Protein AF-0000000080298213 (afdb_homodimer)

Radius of gyration: 24.65 Å; Cα contacts (8 Å, |Δi|>4): 597; chains: 2; bounding box: 61×77×47 Å

pLDDT: mean 92.16, std 10.49, range [31.92, 98.31]

Sequence (312 aa):
MTIPYLVRKKADLSSGKRKEQWYAVQKKLQERGGVDLTKLAELLSKRSHFPLGMIMGILSELGDTIEDILSMGQSVTIPNLGTFQTALTSPRFDRPEQVMPGKVKLSRVYFVADRGLTARLKEVQPFRIPFSLYVPESQLTPAMRRADKNQKTGEEMTIPYLVRKKADLSSGKRKEQWYAVQKKLQERGGVDLTKLAELLSKRSHFPLGMIMGILSELGDTIEDILSMGQSVTIPNLGTFQTALTSPRFDRPEQVMPGKVKLSRVYFVADRGLTARLKEVQPFRIPFSLYVPESQLTPAMRRADKNQKTGEE

Structure (mmCIF, N/CA/C/O backbone):
data_AF-0000000080298213-model_v1
#
loop_
_entity.id
_entity.type
_entity.pdbx_description
1 polymer 'Putative DNA-binding protein, histone-like'
#
loop_
_atom_site.group_PDB
_atom_site.id
_atom_site.type_symbol
_atom_site.label_atom_id
_atom_site.label_alt_id
_atom_site.label_comp_id
_atom_site.label_asym_id
_atom_site.label_entity_id
_atom_site.label_seq_id
_atom_site.pdbx_PDB_ins_code
_atom_site.Cartn_x
_atom_site.Cartn_y
_atom_site.Cartn_z
_atom_site.occupancy
_atom_site.B_iso_or_equiv
_atom_site.auth_seq_id
_atom_site.auth_comp_id
_atom_site.auth_asym_id
_atom_site.auth_atom_id
_atom_site.pdbx_PDB_model_num
ATOM 1 N N . MET A 1 1 ? 6.23 17.516 13.547 1 74.25 1 MET A N 1
ATOM 2 C CA . MET A 1 1 ? 5.629 16.375 12.852 1 74.25 1 MET A CA 1
ATOM 3 C C . MET A 1 1 ? 4.113 16.375 13.016 1 74.25 1 MET A C 1
ATOM 5 O O . MET A 1 1 ? 3.594 15.953 14.047 1 74.25 1 MET A O 1
ATOM 9 N N . THR A 1 2 ? 3.418 16.969 12.148 1 87.75 2 THR A N 1
ATOM 10 C CA . THR A 1 2 ? 1.961 16.969 12.211 1 87.75 2 THR A CA 1
ATOM 11 C C . THR A 1 2 ? 1.362 16.719 10.828 1 87.75 2 THR A C 1
ATOM 13 O O . THR A 1 2 ? 2.018 16.953 9.805 1 87.75 2 THR A O 1
ATOM 16 N N . ILE A 1 3 ? 0.178 16.188 10.773 1 95.25 3 ILE A N 1
ATOM 17 C CA . ILE A 1 3 ? -0.58 15.938 9.555 1 95.25 3 ILE A CA 1
ATOM 18 C C . ILE A 1 3 ? -1.72 16.953 9.438 1 95.25 3 ILE A C 1
ATOM 20 O O . ILE A 1 3 ? -2.662 16.922 10.234 1 95.25 3 ILE A O 1
ATOM 24 N N . PRO A 1 4 ? -1.648 17.828 8.453 1 95.94 4 PRO A N 1
ATOM 25 C CA . PRO A 1 4 ? -2.658 18.875 8.328 1 95.94 4 PRO A CA 1
ATOM 26 C C . PRO A 1 4 ? -3.98 18.375 7.766 1 95.94 4 PRO A C 1
ATOM 28 O O . PRO A 1 4 ? -3.992 17.422 6.977 1 95.94 4 PRO A O 1
ATOM 31 N N . TYR A 1 5 ? -5.035 19.016 8.188 1 96.62 5 TYR A N 1
ATOM 32 C CA . TYR A 1 5 ? -6.336 18.703 7.613 1 96.62 5 TYR A CA 1
ATOM 33 C C . TYR A 1 5 ? -7.203 19.953 7.492 1 96.62 5 TYR A C 1
ATOM 35 O O . TYR A 1 5 ? -6.949 20.953 8.164 1 96.62 5 TYR A O 1
ATOM 43 N N . LEU A 1 6 ? -8.203 19.891 6.59 1 96.44 6 LEU A N 1
ATOM 44 C CA . LEU A 1 6 ? -9.242 20.891 6.402 1 96.44 6 LEU A CA 1
ATOM 45 C C . LEU A 1 6 ? -10.602 20.359 6.859 1 96.44 6 LEU A C 1
ATOM 47 O O . LEU A 1 6 ? -10.781 19.141 7.008 1 96.44 6 LEU A O 1
ATOM 51 N N . VAL A 1 7 ? -11.461 21.328 7.117 1 96.88 7 VAL A N 1
ATOM 52 C CA . VAL A 1 7 ? -12.836 20.984 7.461 1 96.88 7 VAL A CA 1
ATOM 53 C C . VAL A 1 7 ? -13.742 21.219 6.254 1 96.88 7 VAL A C 1
ATOM 55 O O . VAL A 1 7 ? -13.758 22.312 5.688 1 96.88 7 VAL A O 1
ATOM 58 N N . ARG A 1 8 ? -14.406 20.156 5.883 1 95.31 8 ARG A N 1
ATOM 59 C CA . ARG A 1 8 ? -15.25 20.234 4.699 1 95.31 8 ARG A CA 1
ATOM 60 C C . ARG A 1 8 ? -16.656 19.703 4.984 1 95.31 8 ARG A C 1
ATOM 62 O O . ARG A 1 8 ? -16.844 18.922 5.914 1 95.31 8 ARG A O 1
ATOM 69 N N . LYS A 1 9 ? -17.516 20.203 4.102 1 92.75 9 LYS A N 1
ATOM 70 C CA . LYS A 1 9 ? -18.906 19.797 4.184 1 92.75 9 LYS A CA 1
ATOM 71 C C . LYS A 1 9 ? -19.203 18.672 3.188 1 92.75 9 LYS A C 1
ATOM 73 O O . LYS A 1 9 ? -18.734 18.719 2.047 1 92.75 9 LYS A O 1
ATOM 78 N N . LYS A 1 10 ? -19.906 17.609 3.688 1 88.31 10 LYS A N 1
ATOM 79 C CA . LYS A 1 10 ? -20.391 16.531 2.811 1 88.31 10 LYS A CA 1
ATOM 80 C C . LYS A 1 10 ? -21.891 16.312 2.98 1 88.31 10 LYS A C 1
ATOM 82 O O . LYS A 1 10 ? -22.422 16.422 4.09 1 88.31 10 LYS A O 1
ATOM 87 N N . ALA A 1 11 ? -22.547 16.078 1.811 1 84.5 11 ALA A N 1
ATOM 88 C CA . ALA A 1 11 ? -23.969 15.758 1.86 1 84.5 11 ALA A CA 1
ATOM 89 C C . ALA A 1 11 ? -24.172 14.289 2.227 1 84.5 11 ALA A C 1
ATOM 91 O O . ALA A 1 11 ? -23.484 13.406 1.714 1 84.5 11 ALA A O 1
ATOM 92 N N . ASP A 1 12 ? -24.781 14.016 3.314 1 73.12 12 ASP A N 1
ATOM 93 C CA . ASP A 1 12 ? -25.141 12.672 3.74 1 73.12 12 ASP A CA 1
ATOM 94 C C . ASP A 1 12 ? -26.594 12.352 3.391 1 73.12 12 ASP A C 1
ATOM 96 O O . ASP A 1 12 ? -27.5 13.039 3.852 1 73.12 12 ASP A O 1
ATOM 100 N N . LEU A 1 13 ? -26.719 11.477 2.453 1 75.5 13 LEU A N 1
ATOM 101 C CA . LEU A 1 13 ? -28.078 11.117 2.029 1 75.5 13 LEU A CA 1
ATOM 102 C C . LEU A 1 13 ? -28.531 9.836 2.727 1 75.5 13 LEU A C 1
ATOM 104 O O . LEU A 1 13 ? -29.562 9.273 2.371 1 75.5 13 LEU A O 1
ATOM 108 N N . SER A 1 14 ? -27.781 9.422 3.639 1 70.56 14 SER A N 1
ATOM 109 C CA . SER A 1 14 ? -28.062 8.109 4.219 1 70.56 14 SER A CA 1
ATOM 110 C C . SER A 1 14 ? -29.344 8.141 5.043 1 70.56 14 SER A C 1
ATOM 112 O O . SER A 1 14 ? -30.031 7.121 5.168 1 70.56 14 SER A O 1
ATOM 114 N N . SER A 1 15 ? -29.734 9.164 5.617 1 68.69 15 SER A N 1
ATOM 115 C CA . SER A 1 15 ? -30.906 9.242 6.492 1 68.69 15 SER A CA 1
ATOM 116 C C . SER A 1 15 ? -32.156 9.602 5.703 1 68.69 15 SER A C 1
ATOM 118 O O . SER A 1 15 ? -33.25 9.75 6.281 1 68.69 15 SER A O 1
ATOM 120 N N . GLY A 1 16 ? -32.125 9.562 4.375 1 66.19 16 GLY A N 1
ATOM 121 C CA . GLY A 1 16 ? -33.281 9.961 3.607 1 66.19 16 GLY A CA 1
ATOM 122 C C . GLY A 1 16 ? -33.406 11.469 3.451 1 66.19 16 GLY A C 1
ATOM 123 O O . GLY A 1 16 ? -34.062 11.945 2.52 1 66.19 16 GLY A O 1
ATOM 124 N N . LYS A 1 17 ? -33.031 12.188 4.434 1 71.5 17 LYS A N 1
ATOM 125 C CA . LYS A 1 17 ? -33 13.641 4.273 1 71.5 17 LYS A CA 1
ATOM 126 C C . LYS A 1 17 ? -31.562 14.125 4.031 1 71.5 17 LYS A C 1
ATOM 128 O O . LYS A 1 17 ? -30.625 13.594 4.613 1 71.5 17 LYS A O 1
ATOM 133 N N . ARG A 1 18 ? -31.469 14.93 3.078 1 76.5 18 ARG A N 1
ATOM 134 C CA . ARG A 1 18 ? -30.172 15.516 2.764 1 76.5 18 ARG A CA 1
ATOM 135 C C . ARG A 1 18 ? -29.656 16.359 3.924 1 76.5 18 ARG A C 1
ATOM 137 O O . ARG A 1 18 ? -30.219 17.422 4.227 1 76.5 18 ARG A O 1
ATOM 144 N N . LYS A 1 19 ? -28.844 15.805 4.77 1 83.69 19 LYS A N 1
ATOM 145 C CA . LYS A 1 19 ? -28.234 16.562 5.855 1 83.69 19 LYS A CA 1
ATOM 146 C C . LYS A 1 19 ? -26.75 16.797 5.586 1 83.69 19 LYS A C 1
ATOM 148 O O . LYS A 1 19 ? -26.031 15.875 5.188 1 83.69 19 LYS A O 1
ATOM 153 N N . GLU A 1 20 ? -26.406 18.188 5.688 1 89.12 20 GLU A N 1
ATOM 154 C CA . GLU A 1 20 ? -25 18.531 5.488 1 89.12 20 GLU A CA 1
ATOM 155 C C . GLU A 1 20 ? -24.203 18.375 6.785 1 89.12 20 GLU A C 1
ATOM 157 O O . GLU A 1 20 ? -24.641 18.828 7.844 1 89.12 20 GLU A O 1
ATOM 162 N N . GLN A 1 21 ? -23.219 17.531 6.719 1 93.25 21 GLN A N 1
ATOM 163 C CA . GLN A 1 21 ? -22.344 17.344 7.863 1 93.25 21 GLN A CA 1
ATOM 164 C C . GLN A 1 21 ? -20.906 17.703 7.516 1 93.25 21 GLN A C 1
ATOM 166 O O . GLN A 1 21 ? -20.547 17.797 6.336 1 93.25 21 GLN A O 1
ATOM 171 N N . TRP A 1 22 ? -20.172 18.094 8.641 1 95.69 22 TRP A N 1
ATOM 172 C CA . TRP A 1 22 ? -18.781 18.547 8.492 1 95.69 22 TRP A CA 1
ATOM 173 C C . TRP A 1 22 ? -17.812 17.469 8.953 1 95.69 22 TRP A C 1
ATOM 175 O O . TRP A 1 22 ? -18.047 16.797 9.953 1 95.69 22 TRP A O 1
ATOM 185 N N . TYR A 1 23 ? -16.703 17.328 8.281 1 95.75 23 TYR A N 1
ATOM 186 C CA . TYR A 1 23 ? -15.703 16.328 8.625 1 95.75 23 TYR A CA 1
ATOM 187 C C . TYR A 1 23 ? -14.312 16.797 8.227 1 95.75 23 TYR A C 1
ATOM 189 O O . TYR A 1 23 ? -14.156 17.812 7.555 1 95.75 23 TYR A O 1
ATOM 197 N N . ALA A 1 24 ? -13.344 16.062 8.742 1 96.62 24 ALA A N 1
ATOM 198 C CA . ALA A 1 24 ? -11.945 16.391 8.445 1 96.62 24 ALA A CA 1
ATOM 199 C C . ALA A 1 24 ? -11.508 15.781 7.117 1 96.62 24 ALA A C 1
ATOM 201 O O . ALA A 1 24 ? -11.805 14.625 6.828 1 96.62 24 ALA A O 1
ATOM 202 N N . VAL A 1 25 ? -10.852 16.594 6.328 1 94.62 25 VAL A N 1
ATOM 203 C CA . VAL A 1 25 ? -10.234 16.141 5.09 1 94.62 25 VAL A CA 1
ATOM 204 C C . VAL A 1 25 ? -8.734 16.438 5.109 1 94.62 25 VAL A C 1
ATOM 206 O O . VAL A 1 25 ? -8.336 17.594 5.305 1 94.62 25 VAL A O 1
ATOM 209 N N . GLN A 1 26 ? -7.992 15.414 4.879 1 94 26 GLN A N 1
ATOM 210 C CA . GLN A 1 26 ? -6.547 15.609 4.891 1 94 26 GLN A CA 1
ATOM 211 C C . GLN A 1 26 ? -6.113 16.562 3.781 1 94 26 GLN A C 1
ATOM 213 O O . GLN A 1 26 ? -6.605 16.484 2.654 1 94 26 GLN A O 1
ATOM 218 N N . LYS A 1 27 ? -5.297 17.469 4.199 1 89.44 27 LYS A N 1
ATOM 219 C CA . LYS A 1 27 ? -4.711 18.391 3.232 1 89.44 27 LYS A CA 1
ATOM 220 C C . LYS A 1 27 ? -3.203 18.188 3.121 1 89.44 27 LYS A C 1
ATOM 222 O O . LYS A 1 27 ? -2.486 18.25 4.121 1 89.44 27 LYS A O 1
ATOM 227 N N . LYS A 1 28 ? -2.812 17.891 1.896 1 83 28 LYS A N 1
ATOM 228 C CA . LYS A 1 28 ? -1.376 17.797 1.652 1 83 28 LYS A CA 1
ATOM 229 C C . LYS A 1 28 ? -0.775 19.172 1.391 1 83 28 LYS A C 1
ATOM 231 O O . LYS A 1 28 ? -1.23 19.906 0.502 1 83 28 LYS A O 1
ATOM 236 N N . LEU A 1 29 ? 0.114 19.609 2.295 1 79.69 29 LEU A N 1
ATOM 237 C CA . LEU A 1 29 ? 0.784 20.906 2.127 1 79.69 29 LEU A CA 1
ATOM 238 C C . LEU A 1 29 ? 2.068 20.734 1.319 1 79.69 29 LEU A C 1
ATOM 240 O O . LEU A 1 29 ? 3.146 21.125 1.778 1 79.69 29 LEU A O 1
ATOM 244 N N . GLN A 1 30 ? 2.113 19.797 0.4 1 77.56 30 GLN A N 1
ATOM 245 C CA . GLN A 1 30 ? 3.248 19.531 -0.478 1 77.56 30 GLN A CA 1
ATOM 246 C C . GLN A 1 30 ? 2.922 19.891 -1.924 1 77.56 30 GLN A C 1
ATOM 248 O O . GLN A 1 30 ? 1.761 20.141 -2.264 1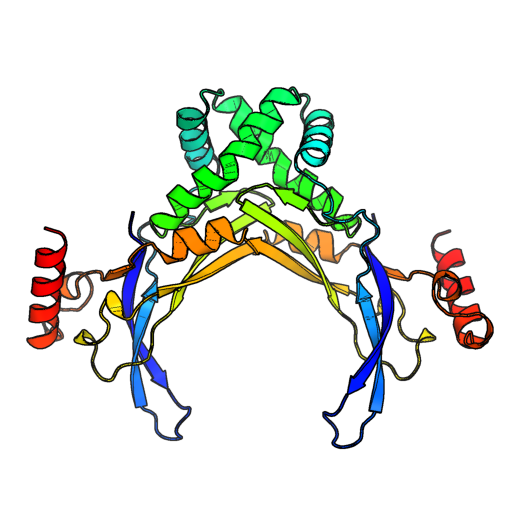 77.56 30 GLN A O 1
ATOM 253 N N . GLU A 1 31 ? 3.949 20.141 -2.605 1 75.25 31 GLU A N 1
ATOM 254 C CA . GLU A 1 31 ? 3.75 20.312 -4.039 1 75.25 31 GLU A CA 1
ATOM 255 C C . GLU A 1 31 ? 3.109 19.078 -4.664 1 75.25 31 GLU A C 1
ATOM 257 O O . GLU A 1 31 ? 3.143 18 -4.078 1 75.25 31 GLU A O 1
ATOM 262 N N . ARG A 1 32 ? 2.658 19.422 -5.855 1 73.69 32 ARG A N 1
ATOM 263 C CA . ARG A 1 32 ? 2.061 18.328 -6.613 1 73.69 32 ARG A CA 1
ATOM 264 C C . ARG A 1 32 ? 3.061 17.203 -6.82 1 73.69 32 ARG A C 1
ATOM 266 O O . ARG A 1 32 ? 4.223 17.438 -7.148 1 73.69 32 ARG A O 1
ATOM 273 N N . GLY A 1 33 ? 2.617 16.016 -6.512 1 77 33 GLY A N 1
ATOM 274 C CA . GLY A 1 33 ? 3.447 14.836 -6.688 1 77 33 GLY A CA 1
ATOM 275 C C . GLY A 1 33 ? 4.066 14.344 -5.391 1 77 33 GLY A C 1
ATOM 276 O O . GLY A 1 33 ? 4.453 13.18 -5.285 1 77 33 GLY A O 1
ATOM 277 N N . GLY A 1 34 ? 4.18 15.266 -4.426 1 87.94 34 GLY A N 1
ATOM 278 C CA . GLY A 1 34 ? 4.73 14.844 -3.146 1 87.94 34 GLY A CA 1
ATOM 279 C C . GLY A 1 34 ? 6.242 14.75 -3.146 1 87.94 34 GLY A C 1
ATOM 280 O O . GLY A 1 34 ? 6.91 15.422 -3.934 1 87.94 34 GLY A O 1
ATOM 281 N N . VAL A 1 35 ? 6.789 14.086 -2.201 1 96.12 35 VAL A N 1
ATOM 282 C CA . VAL A 1 35 ? 8.227 13.844 -2.143 1 96.12 35 VAL A CA 1
ATOM 283 C C . VAL A 1 35 ? 8.625 12.836 -3.217 1 96.12 35 VAL A C 1
ATOM 285 O O . VAL A 1 35 ? 8.164 11.695 -3.209 1 96.12 35 VAL A O 1
ATOM 288 N N . ASP A 1 36 ? 9.414 13.336 -4.137 1 96.69 36 ASP A N 1
ATOM 289 C CA . ASP A 1 36 ? 9.836 12.461 -5.23 1 96.69 36 ASP A CA 1
ATOM 290 C C . ASP A 1 36 ? 11.141 11.75 -4.895 1 96.69 36 ASP A C 1
ATOM 292 O O . ASP A 1 36 ? 11.641 11.852 -3.771 1 96.69 36 ASP A O 1
ATOM 296 N N . LEU A 1 37 ? 11.633 10.992 -5.902 1 97.69 37 LEU A N 1
ATOM 297 C CA . LEU A 1 37 ? 12.82 10.164 -5.703 1 97.69 37 LEU A CA 1
ATOM 298 C C . LEU A 1 37 ? 14.023 11.023 -5.312 1 97.69 37 LEU A C 1
ATOM 300 O O . LEU A 1 37 ? 14.797 10.641 -4.434 1 97.69 37 LEU A O 1
ATOM 304 N N . THR A 1 38 ? 14.188 12.172 -5.961 1 97.38 38 THR A N 1
ATOM 305 C CA . THR A 1 38 ? 15.336 13.031 -5.695 1 97.38 38 THR A CA 1
ATOM 306 C C . THR A 1 38 ? 15.328 13.523 -4.25 1 97.38 38 THR A C 1
ATOM 308 O O . THR A 1 38 ? 16.328 13.414 -3.543 1 97.38 38 THR A O 1
ATOM 311 N N . LYS A 1 39 ? 14.227 14.039 -3.814 1 96.88 39 LYS A N 1
ATOM 312 C CA . LYS A 1 39 ? 14.109 14.539 -2.447 1 96.88 39 LYS A CA 1
ATOM 313 C C . LYS A 1 39 ? 14.227 13.406 -1.434 1 96.88 39 LYS A C 1
ATOM 315 O O . LYS A 1 39 ? 14.859 13.57 -0.387 1 96.88 39 LYS A O 1
ATOM 320 N N . LEU A 1 40 ? 13.578 12.258 -1.702 1 98.06 40 LEU A N 1
ATOM 321 C CA . LEU A 1 40 ? 13.719 11.094 -0.838 1 98.06 40 LEU A CA 1
ATOM 322 C C . LEU A 1 40 ? 15.18 10.688 -0.703 1 98.06 40 LEU A C 1
ATOM 324 O O . LEU A 1 40 ? 15.656 10.422 0.403 1 98.06 40 LEU A O 1
ATOM 328 N N . ALA A 1 41 ? 15.859 10.688 -1.855 1 98.31 41 ALA A N 1
ATOM 329 C CA . ALA A 1 41 ? 17.266 10.312 -1.861 1 98.31 41 ALA A CA 1
ATOM 330 C C . ALA A 1 41 ? 18.094 11.297 -1.043 1 98.31 41 ALA A C 1
ATOM 332 O O . ALA A 1 41 ? 19.047 10.898 -0.356 1 98.31 41 ALA A O 1
ATOM 333 N N . GLU A 1 42 ? 17.797 12.547 -1.137 1 98.06 42 GLU A N 1
ATOM 334 C CA . GLU A 1 42 ? 18.484 13.555 -0.345 1 98.06 42 GLU A CA 1
ATOM 335 C C . GLU A 1 42 ? 18.312 13.305 1.149 1 98.06 42 GLU A C 1
ATOM 337 O O . GLU A 1 42 ? 19.281 13.367 1.913 1 98.06 42 GLU A O 1
ATOM 342 N N . LEU A 1 43 ? 17.141 13.016 1.555 1 97.38 43 LEU A N 1
ATOM 343 C CA . LEU A 1 43 ? 16.859 12.75 2.959 1 97.38 43 LEU A CA 1
ATOM 344 C C . LEU A 1 43 ? 17.578 11.492 3.438 1 97.38 43 LEU A C 1
ATOM 346 O O . LEU A 1 43 ? 18.141 11.477 4.527 1 97.38 43 LEU A O 1
ATOM 350 N N . LEU A 1 44 ? 17.531 10.477 2.604 1 97.56 44 LEU A N 1
ATOM 351 C CA . LEU A 1 44 ? 18.203 9.227 2.938 1 97.56 44 LEU A CA 1
ATOM 352 C C . LEU A 1 44 ? 19.703 9.438 3.041 1 97.56 44 LEU A C 1
ATOM 354 O O . LEU A 1 44 ? 20.375 8.844 3.898 1 97.56 44 LEU A O 1
ATOM 358 N N . SER A 1 45 ? 20.25 10.219 2.096 1 97.44 45 SER A N 1
ATOM 359 C CA . SER A 1 45 ? 21.688 10.5 2.094 1 97.44 45 SER A CA 1
ATOM 360 C C . SER A 1 45 ? 22.109 11.188 3.387 1 97.44 45 SER A C 1
ATOM 362 O O . SER A 1 45 ? 23.156 10.859 3.953 1 97.44 45 SER A O 1
ATOM 364 N N . LYS A 1 46 ? 21.328 12.094 3.869 1 95.88 46 LYS A N 1
ATOM 365 C CA . LYS A 1 46 ? 21.609 12.797 5.117 1 95.88 46 LYS A CA 1
ATOM 366 C C . LYS A 1 46 ? 21.562 11.844 6.309 1 95.88 46 LYS A C 1
ATOM 368 O O . LYS A 1 46 ? 22.391 11.93 7.211 1 95.88 46 LYS A O 1
ATOM 373 N N . ARG A 1 47 ? 20.734 10.922 6.258 1 93.25 47 ARG A N 1
ATOM 374 C CA . ARG A 1 47 ? 20.5 10 7.367 1 93.25 47 ARG A CA 1
ATOM 375 C C . ARG A 1 47 ? 21.547 8.883 7.379 1 93.25 47 ARG A C 1
ATOM 377 O O . ARG A 1 47 ? 21.984 8.461 8.445 1 93.25 47 ARG A O 1
ATOM 384 N N . SER A 1 48 ? 21.922 8.336 6.297 1 91.38 48 SER A N 1
ATOM 385 C CA . SER A 1 48 ? 22.75 7.133 6.203 1 91.38 48 SER A CA 1
ATOM 386 C C . SER A 1 48 ? 24.188 7.48 5.84 1 91.38 48 SER A C 1
ATOM 388 O O . SER A 1 48 ? 25.094 6.645 5.973 1 91.38 48 SER A O 1
ATOM 390 N N . HIS A 1 49 ? 24.531 8.625 5.219 1 91.5 49 HIS A N 1
ATOM 391 C CA . HIS A 1 49 ? 25.828 9.109 4.758 1 91.5 49 HIS A CA 1
ATOM 392 C C . HIS A 1 49 ? 26.25 8.406 3.475 1 91.5 49 HIS A C 1
ATOM 394 O O . HIS A 1 49 ? 27.422 8.461 3.094 1 91.5 49 HIS A O 1
ATOM 400 N N . PHE A 1 50 ? 25.312 7.668 2.822 1 95.12 50 PHE A N 1
ATOM 401 C CA . PHE A 1 50 ? 25.594 7.117 1.502 1 95.12 50 PHE A CA 1
ATOM 402 C C . PHE A 1 50 ? 25.469 8.195 0.43 1 95.12 50 PHE A C 1
ATOM 404 O O . PHE A 1 50 ? 24.688 9.133 0.57 1 95.12 50 PHE A O 1
ATOM 411 N N . PRO A 1 51 ? 26.234 8.047 -0.626 1 96 51 PRO A N 1
ATOM 412 C CA . PRO A 1 51 ? 26.156 9.055 -1.691 1 96 51 PRO A CA 1
ATOM 413 C C . PRO A 1 51 ? 24.797 9.07 -2.391 1 96 51 PRO A C 1
ATOM 415 O O . PRO A 1 51 ? 24.203 8.016 -2.609 1 96 51 PRO A O 1
ATOM 418 N N . LEU A 1 52 ? 24.406 10.305 -2.793 1 96.88 52 LEU A N 1
ATOM 419 C CA . LEU A 1 52 ? 23.109 10.547 -3.424 1 96.88 52 LEU A CA 1
ATOM 420 C C . LEU A 1 52 ? 22.938 9.688 -4.668 1 96.88 52 LEU A C 1
ATOM 422 O O . LEU A 1 52 ? 21.891 9.062 -4.859 1 96.88 52 LEU A O 1
ATOM 426 N N . GLY A 1 53 ? 23.969 9.664 -5.531 1 95.69 53 GLY A N 1
ATOM 427 C CA . GLY A 1 53 ? 23.906 8.922 -6.781 1 95.69 53 GLY A CA 1
ATOM 428 C C . GLY A 1 53 ? 23.641 7.441 -6.586 1 95.69 53 GLY A C 1
ATOM 429 O O . GLY A 1 53 ? 22.906 6.832 -7.363 1 95.69 53 GLY A O 1
ATOM 430 N N . MET A 1 54 ? 24.25 6.871 -5.574 1 95.31 54 MET A N 1
ATOM 431 C CA . MET A 1 54 ? 24.062 5.453 -5.289 1 95.31 54 MET A CA 1
ATOM 432 C C . MET A 1 54 ? 22.641 5.188 -4.793 1 95.31 54 MET A C 1
ATOM 434 O O . MET A 1 54 ? 22 4.223 -5.219 1 95.31 54 MET A O 1
ATOM 438 N N . ILE A 1 55 ? 22.109 6.039 -3.883 1 97.88 55 ILE A N 1
ATOM 439 C CA . ILE A 1 55 ? 20.75 5.898 -3.375 1 97.88 55 ILE A CA 1
ATOM 440 C C . ILE A 1 55 ? 19.766 5.973 -4.531 1 97.88 55 ILE A C 1
ATOM 442 O O . ILE A 1 55 ? 18.859 5.133 -4.645 1 97.88 55 ILE A O 1
ATOM 446 N N . MET A 1 56 ? 19.953 6.906 -5.41 1 97.31 56 MET A N 1
ATOM 447 C CA . MET A 1 56 ? 19.062 7.066 -6.566 1 97.31 56 MET A CA 1
ATOM 448 C C . MET A 1 56 ? 19.125 5.832 -7.461 1 97.31 56 MET A C 1
ATOM 450 O O . MET A 1 56 ? 18.078 5.367 -7.941 1 97.31 56 MET A O 1
ATOM 454 N N . GLY A 1 57 ? 20.297 5.363 -7.703 1 96.75 57 GLY A N 1
ATOM 455 C CA . GLY A 1 57 ? 20.438 4.168 -8.516 1 96.75 57 GLY A CA 1
ATOM 456 C C . GLY A 1 57 ? 19.703 2.967 -7.949 1 96.75 57 GLY A C 1
ATOM 457 O O . GLY A 1 57 ? 18.969 2.283 -8.672 1 96.75 57 GLY A O 1
ATOM 458 N N . ILE A 1 58 ? 19.859 2.723 -6.691 1 97.31 58 ILE A N 1
ATOM 459 C CA . ILE A 1 58 ? 19.266 1.571 -6.027 1 97.31 58 ILE A CA 1
ATOM 460 C C . ILE A 1 58 ? 17.734 1.713 -6.023 1 97.31 58 ILE A C 1
ATOM 462 O O . ILE A 1 58 ? 17.016 0.78 -6.395 1 97.31 58 ILE A O 1
ATOM 466 N N . LEU A 1 59 ? 17.188 2.883 -5.641 1 97.94 59 LEU A N 1
ATOM 467 C CA . LEU A 1 59 ? 15.742 3.076 -5.512 1 97.94 59 LEU A CA 1
ATOM 468 C C . LEU A 1 59 ? 15.07 3.088 -6.883 1 97.94 59 LEU A C 1
ATOM 470 O O . LEU A 1 59 ? 13.906 2.693 -7.016 1 97.94 59 LEU A O 1
ATOM 474 N N . SER A 1 60 ? 15.859 3.496 -7.898 1 97.19 60 SER A N 1
ATOM 475 C CA . SER A 1 60 ? 15.289 3.502 -9.242 1 97.19 60 SER A CA 1
ATOM 476 C C . SER A 1 60 ? 15.086 2.082 -9.758 1 97.19 60 SER A C 1
ATOM 478 O O . SER A 1 60 ? 14.273 1.852 -10.656 1 97.19 60 SER A O 1
ATOM 480 N N . GLU A 1 61 ? 15.859 1.085 -9.258 1 97.38 61 GLU A N 1
ATOM 481 C CA . GLU A 1 61 ? 15.758 -0.31 -9.672 1 97.38 61 GLU A CA 1
ATOM 482 C C . GLU A 1 61 ? 14.789 -1.082 -8.781 1 97.38 61 GLU A C 1
ATOM 484 O O . GLU A 1 61 ? 14.422 -2.215 -9.094 1 97.38 61 GLU A O 1
ATOM 489 N N . LEU A 1 62 ? 14.398 -0.487 -7.695 1 98.31 62 LEU A N 1
ATOM 490 C CA . LEU A 1 62 ? 13.625 -1.185 -6.676 1 98.31 62 LEU A CA 1
ATOM 491 C C . LEU A 1 62 ? 12.289 -1.658 -7.238 1 98.31 62 LEU A C 1
ATOM 493 O O . LEU A 1 62 ? 11.898 -2.812 -7.043 1 98.31 62 LEU A O 1
ATOM 497 N N . GLY A 1 63 ? 11.609 -0.761 -7.992 1 98.06 63 GLY A N 1
ATOM 498 C CA . GLY A 1 63 ? 10.305 -1.104 -8.547 1 98.06 63 GLY A CA 1
ATOM 499 C C . GLY A 1 63 ? 10.352 -2.314 -9.461 1 98.06 63 GLY A C 1
ATOM 500 O O . GLY A 1 63 ? 9.531 -3.225 -9.336 1 98.06 63 GLY A O 1
ATOM 501 N N . ASP A 1 64 ? 11.312 -2.344 -10.32 1 97.56 64 ASP A N 1
ATOM 502 C CA . ASP A 1 64 ? 11.445 -3.447 -11.273 1 97.56 64 ASP A CA 1
ATOM 503 C C . ASP A 1 64 ? 11.758 -4.754 -10.547 1 97.56 64 ASP A C 1
ATOM 505 O O . ASP A 1 64 ? 11.266 -5.816 -10.93 1 97.56 64 ASP A O 1
ATOM 509 N N . THR A 1 65 ? 12.656 -4.645 -9.609 1 98 65 THR A N 1
ATOM 510 C CA . THR A 1 65 ? 13.023 -5.84 -8.852 1 98 65 THR A CA 1
ATOM 511 C C . THR A 1 65 ? 11.82 -6.395 -8.102 1 98 65 THR A C 1
ATOM 513 O O . THR A 1 65 ? 11.578 -7.605 -8.109 1 98 65 THR A O 1
ATOM 516 N N . ILE A 1 66 ? 11.023 -5.539 -7.457 1 98.25 66 ILE A N 1
ATOM 517 C CA . ILE A 1 66 ? 9.82 -5.957 -6.734 1 98.25 66 ILE A CA 1
ATOM 518 C C . ILE A 1 66 ? 8.805 -6.539 -7.715 1 98.25 66 ILE A C 1
ATOM 520 O O . ILE A 1 66 ? 8.156 -7.547 -7.422 1 98.25 66 ILE A O 1
ATOM 524 N N . GLU A 1 67 ? 8.68 -5.918 -8.883 1 98.06 67 GLU A N 1
ATOM 525 C CA . GLU A 1 67 ? 7.789 -6.441 -9.914 1 98.06 67 GLU A CA 1
ATOM 526 C C . GLU A 1 67 ? 8.141 -7.887 -10.258 1 98.06 67 GLU A C 1
ATOM 528 O O . GLU A 1 67 ? 7.254 -8.734 -10.383 1 98.06 67 GLU A O 1
ATOM 533 N N . ASP A 1 68 ? 9.43 -8.164 -10.438 1 97.06 68 ASP A N 1
ATOM 534 C CA . ASP A 1 68 ? 9.883 -9.516 -10.773 1 97.06 68 ASP A CA 1
ATOM 535 C C . ASP A 1 68 ? 9.461 -10.516 -9.703 1 97.06 68 ASP A C 1
ATOM 537 O O . ASP A 1 68 ? 8.992 -11.617 -10.023 1 97.06 68 ASP A O 1
ATOM 541 N N . ILE A 1 69 ? 9.641 -10.164 -8.531 1 96.75 69 ILE A N 1
ATOM 542 C CA . ILE A 1 69 ? 9.305 -11.039 -7.414 1 96.75 69 ILE A CA 1
ATOM 543 C C . ILE A 1 69 ? 7.797 -11.266 -7.371 1 96.75 69 ILE A C 1
ATOM 545 O O . ILE A 1 69 ? 7.336 -12.406 -7.273 1 96.75 69 ILE A O 1
ATOM 549 N N . LEU A 1 70 ? 7 -10.18 -7.477 1 97.06 70 LEU A N 1
ATOM 550 C CA . LEU A 1 70 ? 5.543 -10.258 -7.43 1 97.06 70 LEU A CA 1
ATOM 551 C C . LEU A 1 70 ? 5.004 -11.078 -8.594 1 97.06 70 LEU A C 1
ATOM 553 O O . LEU A 1 70 ? 3.992 -11.773 -8.461 1 97.06 70 LEU A O 1
ATOM 557 N N . SER A 1 71 ? 5.66 -11.031 -9.727 1 96.44 71 SER A N 1
ATOM 558 C CA . SER A 1 71 ? 5.215 -11.75 -10.914 1 96.44 71 SER A CA 1
ATOM 559 C C . SER A 1 71 ? 5.301 -13.258 -10.711 1 96.44 71 SER A C 1
ATOM 561 O O . SER A 1 71 ? 4.719 -14.031 -11.484 1 96.44 71 SER A O 1
ATOM 563 N N . MET A 1 72 ? 6.016 -13.656 -9.68 1 94.56 72 MET A N 1
ATOM 564 C CA . MET A 1 72 ? 6.113 -15.07 -9.336 1 94.56 72 MET A CA 1
ATOM 565 C C . MET A 1 72 ? 5.148 -15.43 -8.211 1 94.56 72 MET A C 1
ATOM 567 O O . MET A 1 72 ? 5.227 -16.516 -7.645 1 94.56 72 MET A O 1
ATOM 571 N N . GLY A 1 73 ? 4.34 -14.477 -7.855 1 94.25 73 GLY A N 1
ATOM 572 C CA . GLY A 1 73 ? 3.344 -14.711 -6.82 1 94.25 73 GLY A CA 1
ATOM 573 C C . GLY A 1 73 ? 3.902 -14.594 -5.418 1 94.25 73 GLY A C 1
ATOM 574 O O . GLY A 1 73 ? 3.271 -15.031 -4.453 1 94.25 73 GLY A O 1
ATOM 575 N N . GLN A 1 74 ? 5.125 -14.102 -5.316 1 95.56 74 GLN A N 1
ATOM 576 C CA . GLN A 1 74 ? 5.758 -13.961 -4.012 1 95.56 74 GLN A CA 1
ATOM 577 C C . GLN A 1 74 ? 5.531 -12.562 -3.441 1 95.56 74 GLN A C 1
ATOM 579 O O . GLN A 1 74 ? 5.262 -11.617 -4.188 1 95.56 74 GLN A O 1
ATOM 584 N N . SER A 1 75 ? 5.605 -12.461 -2.133 1 97 75 SER A N 1
ATOM 585 C CA . SER A 1 75 ? 5.566 -11.172 -1.448 1 97 75 SER A CA 1
ATOM 586 C C . SER A 1 75 ? 6.973 -10.688 -1.107 1 97 75 SER A C 1
ATOM 588 O O . SER A 1 75 ? 7.918 -11.477 -1.073 1 97 75 SER A O 1
ATOM 590 N N . VAL A 1 76 ? 7.098 -9.406 -0.9 1 97.5 76 VAL A N 1
ATOM 591 C CA . VAL A 1 76 ? 8.352 -8.758 -0.521 1 97.5 76 VAL A CA 1
ATOM 592 C C . VAL A 1 76 ? 8.141 -7.938 0.748 1 97.5 76 VAL A C 1
ATOM 594 O O . VAL A 1 76 ? 7.211 -7.133 0.828 1 97.5 76 VAL A O 1
ATOM 597 N N . THR A 1 77 ? 9.023 -8.164 1.713 1 97.38 77 THR A N 1
ATOM 598 C CA . THR A 1 77 ? 8.922 -7.406 2.955 1 97.38 77 THR A CA 1
ATOM 599 C C . THR A 1 77 ? 10.172 -6.555 3.168 1 97.38 77 THR A C 1
ATOM 601 O O . THR A 1 77 ? 11.289 -7.062 3.123 1 97.38 77 THR A O 1
ATOM 604 N N . ILE A 1 78 ? 10 -5.266 3.322 1 97.94 78 ILE A N 1
ATOM 605 C CA . ILE A 1 78 ? 11.047 -4.355 3.785 1 97.94 78 ILE A CA 1
ATOM 606 C C . ILE A 1 78 ? 10.797 -3.99 5.246 1 97.94 78 ILE A C 1
ATOM 608 O O . ILE A 1 78 ? 9.766 -3.408 5.582 1 97.94 78 ILE A O 1
ATOM 612 N N . PRO A 1 79 ? 11.734 -4.328 6.094 1 97.06 79 PRO A N 1
ATOM 613 C CA . PRO A 1 79 ? 11.547 -4.082 7.523 1 97.06 79 PRO A CA 1
ATOM 614 C C . PRO A 1 79 ? 11.234 -2.619 7.836 1 97.06 79 PRO A C 1
ATOM 616 O O . PRO A 1 79 ? 11.805 -1.718 7.215 1 97.06 79 PRO A O 1
ATOM 619 N N . ASN A 1 80 ? 10.273 -2.441 8.797 1 97.81 80 ASN A N 1
ATOM 620 C CA . ASN A 1 80 ? 9.859 -1.133 9.289 1 97.81 80 ASN A CA 1
ATOM 621 C C . ASN A 1 80 ? 9.094 -0.348 8.227 1 97.81 80 ASN A C 1
ATOM 623 O O . ASN A 1 80 ? 8.781 0.827 8.43 1 97.81 80 ASN A O 1
ATOM 627 N N . LEU A 1 81 ? 8.883 -0.903 7.133 1 98.19 81 LEU A N 1
ATOM 628 C CA . LEU A 1 81 ? 8.086 -0.265 6.094 1 98.19 81 LEU A CA 1
ATOM 629 C C . LEU A 1 81 ? 6.805 -1.058 5.832 1 98.19 81 LEU A C 1
ATOM 631 O O . LEU A 1 81 ? 5.711 -0.613 6.18 1 98.19 81 LEU A O 1
ATOM 635 N N . GLY A 1 82 ? 6.996 -2.285 5.289 1 97.88 82 GLY A N 1
ATOM 636 C CA . GLY A 1 82 ? 5.812 -3.082 5.016 1 97.88 82 GLY A CA 1
ATOM 637 C C . GLY A 1 82 ? 6.051 -4.172 3.986 1 97.88 82 GLY A C 1
ATOM 638 O O . GLY A 1 82 ? 7.199 -4.539 3.721 1 97.88 82 GLY A O 1
ATOM 639 N N . THR A 1 83 ? 4.918 -4.73 3.531 1 97.94 83 THR A N 1
ATOM 640 C CA . THR A 1 83 ? 4.957 -5.883 2.635 1 97.94 83 THR A CA 1
ATOM 641 C C . THR A 1 83 ? 4.18 -5.602 1.354 1 97.94 83 THR A C 1
ATOM 643 O O . THR A 1 83 ? 3.043 -5.125 1.405 1 97.94 83 THR A O 1
ATOM 646 N N . PHE A 1 84 ? 4.82 -5.852 0.195 1 98.06 84 PHE A N 1
ATOM 647 C CA . PHE A 1 84 ? 4.184 -5.766 -1.113 1 98.06 84 PHE A CA 1
ATOM 648 C C . PHE A 1 84 ? 3.619 -7.117 -1.532 1 98.06 84 PHE A C 1
ATOM 650 O O . PHE A 1 84 ? 4.277 -8.148 -1.37 1 98.06 84 PHE A O 1
ATOM 657 N N . GLN A 1 85 ? 2.408 -7.051 -2.109 1 96.06 85 GLN A N 1
ATOM 658 C CA . GLN A 1 85 ? 1.727 -8.297 -2.436 1 96.06 85 GLN A CA 1
ATOM 659 C C . GLN A 1 85 ? 0.821 -8.133 -3.652 1 96.06 85 GLN A C 1
ATOM 661 O O . GLN A 1 85 ? 0.578 -7.008 -4.098 1 96.06 85 GLN A O 1
ATOM 666 N N . THR A 1 86 ? 0.406 -9.258 -4.168 1 96.12 86 THR A N 1
ATOM 667 C CA . THR A 1 86 ? -0.603 -9.297 -5.223 1 96.12 86 THR A CA 1
ATOM 668 C C . THR A 1 86 ? -1.831 -10.078 -4.762 1 96.12 86 THR A C 1
ATOM 670 O O . THR A 1 86 ? -1.735 -10.938 -3.881 1 96.12 86 THR A O 1
ATOM 673 N N . ALA A 1 87 ? -2.928 -9.75 -5.316 1 95.94 87 ALA A N 1
ATOM 674 C CA . ALA A 1 87 ? -4.16 -10.492 -5.09 1 95.94 87 ALA A CA 1
ATOM 675 C C . ALA A 1 87 ? -4.738 -11.016 -6.402 1 95.94 87 ALA A C 1
ATOM 677 O O . ALA A 1 87 ? -4.742 -10.297 -7.41 1 95.94 87 ALA A O 1
ATOM 678 N N . LEU A 1 88 ? -5.219 -12.219 -6.379 1 96.19 88 LEU A N 1
ATOM 679 C CA . LEU A 1 88 ? -5.941 -12.805 -7.504 1 96.19 88 LEU A CA 1
ATOM 680 C C . LEU A 1 88 ? -7.441 -12.812 -7.242 1 96.19 88 LEU A C 1
ATOM 682 O O . LEU A 1 88 ? -7.875 -12.805 -6.09 1 96.19 88 LEU A O 1
ATOM 686 N N . THR A 1 89 ? -8.117 -12.727 -8.359 1 95.12 89 THR A N 1
ATOM 687 C CA . THR A 1 89 ? -9.57 -12.844 -8.273 1 95.12 89 THR A CA 1
ATOM 688 C C . THR A 1 89 ? -10.102 -13.742 -9.383 1 95.12 89 THR A C 1
ATOM 690 O O . THR A 1 89 ? -9.461 -13.906 -10.422 1 95.12 89 THR A O 1
ATOM 693 N N . SER A 1 90 ? -11.25 -14.406 -9.031 1 95.5 90 SER A N 1
ATOM 694 C CA . SER A 1 90 ? -11.961 -15.211 -10.016 1 95.5 90 SER A CA 1
ATOM 695 C C . SER A 1 90 ? -13.469 -15.172 -9.781 1 95.5 90 SER A C 1
ATOM 697 O O . SER A 1 90 ? -13.914 -14.852 -8.68 1 95.5 90 SER A O 1
ATOM 699 N N . PRO A 1 91 ? -14.234 -15.445 -10.844 1 94.5 91 PRO A N 1
ATOM 700 C CA . PRO A 1 91 ? -15.641 -15.742 -10.578 1 94.5 91 PRO A CA 1
ATOM 701 C C . PRO A 1 91 ? -15.828 -17 -9.727 1 94.5 91 PRO A C 1
ATOM 703 O O . PRO A 1 91 ? -14.852 -17.688 -9.406 1 94.5 91 PRO A O 1
ATOM 706 N N . ARG A 1 92 ? -17.062 -17.156 -9.32 1 92.62 92 ARG A N 1
ATOM 707 C CA . ARG A 1 92 ? -17.469 -18.391 -8.641 1 92.62 92 ARG A CA 1
ATOM 708 C C . ARG A 1 92 ? -17.984 -19.422 -9.641 1 92.62 92 ARG A C 1
ATOM 710 O O . ARG A 1 92 ? -18.672 -19.078 -10.602 1 92.62 92 ARG A O 1
ATOM 717 N N . PHE A 1 93 ? -17.609 -20.641 -9.367 1 95.38 93 PHE A N 1
ATOM 718 C CA . PHE A 1 93 ? -18.016 -21.703 -10.266 1 95.38 93 PHE A CA 1
ATOM 719 C C . PHE A 1 93 ? -18.703 -22.828 -9.5 1 95.38 93 PHE A C 1
ATOM 721 O O . PHE A 1 93 ? -18.547 -22.953 -8.289 1 95.38 93 PHE A O 1
ATOM 728 N N . ASP A 1 94 ? -19.422 -23.703 -10.234 1 93.94 94 ASP A N 1
ATOM 729 C CA . ASP A 1 94 ? -20.125 -24.812 -9.617 1 93.94 94 ASP A CA 1
ATOM 730 C C . ASP A 1 94 ? -19.188 -26 -9.367 1 93.94 94 ASP A C 1
ATOM 732 O O . ASP A 1 94 ? -19.375 -26.75 -8.414 1 93.94 94 ASP A O 1
ATOM 736 N N . ARG A 1 95 ? -18.219 -26.109 -10.25 1 95.69 95 ARG A N 1
ATOM 737 C CA . ARG A 1 95 ? -17.281 -27.234 -10.156 1 95.69 95 ARG A CA 1
ATOM 738 C C . ARG A 1 95 ? -15.836 -26.734 -10.125 1 95.69 95 ARG A C 1
ATOM 740 O O . ARG A 1 95 ? -15.508 -25.734 -10.758 1 95.69 95 ARG A O 1
ATOM 747 N N . PRO A 1 96 ? -14.953 -27.516 -9.453 1 96.94 96 PRO A N 1
ATOM 748 C CA . PRO A 1 96 ? -13.57 -27.062 -9.289 1 96.94 96 PRO A CA 1
ATOM 749 C C . PRO A 1 96 ? -12.805 -27 -10.609 1 96.94 96 PRO A C 1
ATOM 751 O O . PRO A 1 96 ? -11.961 -26.125 -10.797 1 96.94 96 PRO A O 1
ATOM 754 N N . GLU A 1 97 ? -13.117 -27.891 -11.555 1 96.12 97 GLU A N 1
ATOM 755 C CA . GLU A 1 97 ? -12.359 -27.953 -12.797 1 96.12 97 GLU A CA 1
ATOM 756 C C . GLU A 1 97 ? -12.672 -26.75 -13.695 1 96.12 97 GLU A C 1
ATOM 758 O O . GLU A 1 97 ? -11.969 -26.5 -14.672 1 96.12 97 GLU A O 1
ATOM 763 N N . GLN A 1 98 ? -13.711 -26.016 -13.352 1 96.5 98 GLN A N 1
ATOM 764 C CA . GLN A 1 98 ? -14.109 -24.844 -14.133 1 96.5 98 GLN A CA 1
ATOM 765 C C . GLN A 1 98 ? -13.258 -23.641 -13.773 1 96.5 98 GLN A C 1
ATOM 767 O O . GLN A 1 98 ? -13.266 -22.641 -14.492 1 96.5 98 GLN A O 1
ATOM 772 N N . VAL A 1 99 ? -12.531 -23.688 -12.688 1 96.88 99 VAL A N 1
ATOM 773 C CA . VAL A 1 99 ? -11.641 -22.609 -12.297 1 96.88 99 VAL A CA 1
ATOM 774 C C . VAL A 1 99 ? -10.328 -22.703 -13.07 1 96.88 99 VAL A C 1
ATOM 776 O O . VAL A 1 99 ? -9.32 -23.172 -12.547 1 96.88 99 VAL A O 1
ATOM 779 N N . MET A 1 100 ? -10.367 -22.188 -14.258 1 95.56 100 MET A N 1
ATOM 780 C CA . MET A 1 100 ? -9.227 -22.281 -15.172 1 95.56 100 MET A CA 1
ATOM 781 C C . MET A 1 100 ? -8.43 -20.984 -15.188 1 95.56 100 MET A C 1
ATOM 783 O O . MET A 1 100 ? -8.984 -19.922 -14.922 1 95.56 100 MET A O 1
ATOM 787 N N . PRO A 1 101 ? -7.145 -21.094 -15.539 1 94.69 101 PRO A N 1
ATOM 788 C CA . PRO A 1 101 ? -6.277 -19.922 -15.547 1 94.69 101 PRO A CA 1
ATOM 789 C C . PRO A 1 101 ? -6.852 -18.781 -16.375 1 94.69 101 PRO A C 1
ATOM 791 O O . PRO A 1 101 ? -6.68 -17.609 -16.016 1 94.69 101 PRO A O 1
ATOM 794 N N . GLY A 1 102 ? -7.562 -19.094 -17.375 1 94.25 102 GLY A N 1
ATOM 795 C CA . GLY A 1 102 ? -8.133 -18.062 -18.234 1 94.25 102 GLY A CA 1
ATOM 796 C C . GLY A 1 102 ? -9.211 -17.234 -17.547 1 94.25 102 GLY A C 1
ATOM 797 O O . GLY A 1 102 ? -9.594 -16.172 -18.047 1 94.25 102 GLY A O 1
ATOM 798 N N . LYS A 1 103 ? -9.672 -17.734 -16.438 1 95.25 103 LYS A N 1
ATOM 799 C CA . LYS A 1 103 ? -10.758 -17.078 -15.719 1 95.25 103 LYS A CA 1
ATOM 800 C C . LYS A 1 103 ? -10.258 -16.422 -14.438 1 95.25 103 LYS A C 1
ATOM 802 O O . LYS A 1 103 ? -11.039 -15.859 -13.672 1 95.25 103 LYS A O 1
ATOM 807 N N . VAL A 1 104 ? -8.992 -16.562 -14.211 1 96.12 104 VAL A N 1
ATOM 808 C CA . VAL A 1 104 ? -8.367 -15.992 -13.016 1 96.12 104 VAL A CA 1
ATOM 809 C C . VAL A 1 104 ? -7.469 -14.828 -13.414 1 96.12 104 VAL A C 1
ATOM 811 O O . VAL A 1 104 ? -6.699 -14.922 -14.367 1 96.12 104 VAL A O 1
ATOM 814 N N . LYS A 1 105 ? -7.59 -13.773 -12.695 1 95.25 105 LYS A N 1
ATOM 815 C CA . LYS A 1 105 ? -6.793 -12.602 -13.039 1 95.25 105 LYS A CA 1
ATOM 816 C C . LYS A 1 105 ? -6.27 -11.906 -11.781 1 95.25 105 LYS A C 1
ATOM 818 O O . LYS A 1 105 ? -6.824 -12.078 -10.695 1 95.25 105 LYS A O 1
ATOM 823 N N . LEU A 1 106 ? -5.223 -11.203 -11.977 1 95.19 106 LEU A N 1
ATOM 824 C CA . LEU A 1 106 ? -4.719 -10.336 -10.914 1 95.19 106 LEU A CA 1
ATOM 825 C C . LEU A 1 106 ? -5.664 -9.156 -10.68 1 95.19 106 LEU A C 1
ATOM 827 O O . LEU A 1 106 ? -6.016 -8.445 -11.617 1 95.19 106 LEU A O 1
ATOM 831 N N . SER A 1 107 ? -6.117 -9.047 -9.484 1 94 107 SER A N 1
ATOM 832 C CA . SER A 1 107 ? -7.043 -7.957 -9.18 1 94 107 SER A CA 1
ATOM 833 C C . SER A 1 107 ? -6.293 -6.707 -8.734 1 94 107 SER A C 1
ATOM 835 O O . SER A 1 107 ? -6.66 -5.59 -9.109 1 94 107 SER A O 1
ATOM 837 N N . ARG A 1 108 ? -5.188 -6.891 -7.938 1 95.38 108 ARG A N 1
ATOM 838 C CA . ARG A 1 108 ? -4.496 -5.699 -7.457 1 95.38 108 ARG A CA 1
ATOM 839 C C . ARG A 1 108 ? -3.094 -6.039 -6.965 1 95.38 108 ARG A C 1
ATOM 841 O O . ARG A 1 108 ? -2.797 -7.199 -6.672 1 95.38 108 ARG A O 1
ATOM 848 N N . VAL A 1 109 ? -2.314 -5.02 -6.984 1 97.5 109 VAL A N 1
ATOM 849 C CA . VAL A 1 109 ? -1.063 -4.953 -6.238 1 97.5 109 VAL A CA 1
ATOM 850 C C . VAL A 1 109 ? -1.256 -4.102 -4.984 1 97.5 109 VAL A C 1
ATOM 852 O O . VAL A 1 109 ? -1.736 -2.971 -5.059 1 97.5 109 VAL A O 1
ATOM 855 N N . TYR A 1 110 ? -0.898 -4.711 -3.812 1 96.12 110 TYR A N 1
ATOM 856 C CA . TYR A 1 110 ? -1.177 -3.941 -2.605 1 96.12 110 TYR A CA 1
ATOM 857 C C . TYR A 1 110 ? -0.027 -4.055 -1.61 1 96.12 110 TYR A C 1
ATOM 859 O O . TYR A 1 110 ? 0.914 -4.82 -1.824 1 96.12 110 TYR A O 1
ATOM 867 N N . PHE A 1 111 ? -0.115 -3.191 -0.721 1 97.38 111 PHE A N 1
ATOM 868 C CA . PHE A 1 111 ? 0.903 -3.021 0.309 1 97.38 111 PHE A CA 1
ATOM 869 C C . PHE A 1 111 ? 0.278 -3.047 1.698 1 97.38 111 PHE A C 1
ATOM 871 O O . PHE A 1 111 ? -0.785 -2.459 1.917 1 97.38 111 PHE A O 1
ATOM 878 N N . VAL A 1 112 ? 0.92 -3.84 2.539 1 96.75 112 VAL A N 1
ATOM 879 C CA . VAL A 1 112 ? 0.548 -3.842 3.949 1 96.75 112 VAL A CA 1
ATOM 880 C C . VAL A 1 112 ? 1.646 -3.174 4.773 1 96.75 112 VAL A C 1
ATOM 882 O O . VAL A 1 112 ? 2.756 -3.699 4.883 1 96.75 112 VAL A O 1
ATOM 885 N N . ALA A 1 113 ? 1.275 -2.104 5.41 1 98.12 113 ALA A N 1
ATOM 886 C CA . ALA A 1 113 ? 2.25 -1.338 6.184 1 98.12 113 ALA A CA 1
ATOM 887 C C . ALA A 1 113 ? 2.672 -2.096 7.438 1 98.12 113 ALA A C 1
ATOM 889 O O . ALA A 1 113 ? 1.856 -2.783 8.062 1 98.12 113 ALA A O 1
ATOM 890 N N . ASP A 1 114 ? 3.936 -1.94 7.793 1 98 114 ASP A N 1
ATOM 891 C CA . ASP A 1 114 ? 4.441 -2.479 9.055 1 98 114 ASP A CA 1
ATOM 892 C C . ASP A 1 114 ? 3.6 -1.996 10.234 1 98 114 ASP A C 1
ATOM 894 O O . ASP A 1 114 ? 3.242 -0.818 10.305 1 98 114 ASP A O 1
ATOM 898 N N . ARG A 1 115 ? 3.27 -2.924 11.148 1 97.38 115 ARG A N 1
ATOM 899 C CA . ARG A 1 115 ? 2.406 -2.594 12.273 1 97.38 115 ARG A CA 1
ATOM 900 C C . ARG A 1 115 ? 3.027 -1.5 13.141 1 97.38 115 ARG A C 1
ATOM 902 O O . ARG A 1 115 ? 2.32 -0.628 13.648 1 97.38 115 ARG A O 1
ATOM 909 N N . GLY A 1 116 ? 4.328 -1.61 13.359 1 97.81 116 GLY A N 1
ATOM 910 C CA . GLY A 1 116 ? 5.016 -0.585 14.133 1 97.81 116 GLY A CA 1
ATOM 911 C C . GLY A 1 116 ? 4.961 0.785 13.477 1 97.81 116 GLY A C 1
ATOM 912 O O . GLY A 1 116 ? 4.75 1.792 14.156 1 97.81 116 GLY A O 1
ATOM 913 N N . LEU A 1 117 ? 5.152 0.817 12.219 1 97.94 117 LEU A N 1
ATOM 914 C CA . LEU A 1 117 ? 5.062 2.061 11.461 1 97.94 117 LEU A CA 1
ATOM 915 C C . LEU A 1 117 ? 3.686 2.699 11.625 1 97.94 117 LEU A C 1
ATOM 917 O O . LEU A 1 117 ? 3.582 3.881 11.961 1 97.94 117 LEU A O 1
ATOM 921 N N . THR A 1 118 ? 2.602 1.902 11.414 1 97.62 118 THR A N 1
ATOM 922 C CA . THR A 1 118 ? 1.232 2.395 11.531 1 97.62 118 THR A CA 1
ATOM 923 C C . THR A 1 118 ? 0.958 2.906 12.938 1 97.62 118 THR A C 1
ATOM 925 O O . THR A 1 118 ? 0.375 3.979 13.117 1 97.62 118 THR A O 1
ATOM 928 N N . ALA A 1 119 ? 1.399 2.164 13.914 1 97.31 119 ALA A N 1
ATOM 929 C CA . ALA A 1 119 ? 1.179 2.545 15.305 1 97.31 119 ALA A CA 1
ATOM 930 C C . ALA A 1 119 ? 1.835 3.887 15.617 1 97.31 119 ALA A C 1
ATOM 932 O O . ALA A 1 119 ? 1.229 4.746 16.266 1 97.31 119 ALA A O 1
ATOM 933 N N . ARG A 1 120 ? 3.066 4.059 15.188 1 97.12 120 ARG A N 1
ATOM 934 C CA . ARG A 1 120 ? 3.785 5.297 15.461 1 97.12 120 ARG A CA 1
ATOM 935 C C . ARG A 1 120 ? 3.135 6.477 14.742 1 97.12 120 ARG A C 1
ATOM 937 O O . ARG A 1 120 ? 3 7.559 15.32 1 97.12 120 ARG A O 1
ATOM 944 N N . LEU A 1 121 ? 2.715 6.262 13.531 1 97.12 121 LEU A N 1
ATOM 945 C CA . LEU A 1 121 ? 2.084 7.344 12.781 1 97.12 121 LEU A CA 1
ATOM 946 C C . LEU A 1 121 ? 0.739 7.719 13.398 1 97.12 121 LEU A C 1
ATOM 948 O O . LEU A 1 121 ? 0.323 8.875 13.328 1 97.12 121 LEU A O 1
ATOM 952 N N . LYS A 1 122 ? 0.043 6.742 14.008 1 96.12 122 LYS A N 1
ATOM 953 C CA . LYS A 1 122 ? -1.246 7.008 14.641 1 96.12 122 LYS A CA 1
ATOM 954 C C . LYS A 1 122 ? -1.084 7.891 15.875 1 96.12 122 LYS A C 1
ATOM 956 O O . LYS A 1 122 ? -2.057 8.469 16.359 1 96.12 122 LYS A O 1
ATOM 961 N N . GLU A 1 123 ? 0.132 7.98 16.344 1 95.25 123 GLU A N 1
ATOM 962 C CA . GLU A 1 123 ? 0.412 8.828 17.5 1 95.25 123 GLU A CA 1
ATOM 963 C C . GLU A 1 123 ? 0.6 10.281 17.094 1 95.25 123 GLU A C 1
ATOM 965 O O . GLU A 1 123 ? 0.643 11.172 17.938 1 95.25 123 GLU A O 1
ATOM 970 N N . VAL A 1 124 ? 0.789 10.461 15.828 1 94.19 124 VAL A N 1
ATOM 971 C CA . VAL A 1 124 ? 0.975 11.828 15.344 1 94.19 124 VAL A CA 1
ATOM 972 C C . VAL A 1 124 ? -0.337 12.602 15.461 1 94.19 124 VAL A C 1
ATOM 974 O O . VAL A 1 124 ? -1.391 12.117 15.039 1 94.19 124 VAL A O 1
ATOM 977 N N . GLN A 1 125 ? -0.327 13.734 15.984 1 91.94 125 GLN A N 1
ATOM 978 C CA . GLN A 1 125 ? -1.525 14.547 16.172 1 91.94 125 GLN A CA 1
ATOM 979 C C . GLN A 1 125 ? -1.817 15.383 14.922 1 91.94 125 GLN A C 1
ATOM 981 O O . GLN A 1 125 ? -0.966 16.156 14.469 1 91.94 125 GLN A O 1
ATOM 986 N N . PRO A 1 126 ? -2.957 15.211 14.453 1 95.19 126 PRO A N 1
ATOM 987 C CA . PRO A 1 126 ? -3.318 16.062 13.312 1 95.19 126 PRO A CA 1
ATOM 988 C C . PRO A 1 126 ? -3.471 17.531 13.695 1 95.19 126 PRO A C 1
ATOM 990 O O . PRO A 1 126 ? -3.668 17.844 14.867 1 95.19 126 PRO A O 1
ATOM 993 N N . PHE A 1 127 ? -3.256 18.297 12.703 1 94 127 PHE A N 1
ATOM 994 C CA . PHE A 1 127 ? -3.346 19.75 12.883 1 94 127 PHE A CA 1
ATOM 995 C C . PHE A 1 127 ? -4.391 20.344 11.945 1 94 127 PHE A C 1
ATOM 997 O O . PHE A 1 127 ? -4.359 20.109 10.734 1 94 127 PHE A O 1
ATOM 1004 N N . ARG A 1 128 ? -5.273 21.109 12.547 1 95.88 128 ARG A N 1
ATOM 1005 C CA . ARG A 1 128 ? -6.289 21.734 11.703 1 95.88 128 ARG A CA 1
ATOM 1006 C C . ARG A 1 128 ? -5.754 23.016 11.062 1 95.88 128 ARG A C 1
ATOM 1008 O O . ARG A 1 128 ? -5.328 23.938 11.758 1 95.88 128 ARG A O 1
ATOM 1015 N N . ILE A 1 129 ? -5.836 23.078 9.836 1 95.69 129 ILE A N 1
ATOM 1016 C CA . ILE A 1 129 ? -5.535 24.344 9.156 1 95.69 129 ILE A CA 1
ATOM 1017 C C . ILE A 1 129 ? -6.562 25.391 9.562 1 95.69 129 ILE A C 1
ATOM 1019 O O . ILE A 1 129 ? -7.77 25.156 9.469 1 95.69 129 ILE A O 1
ATOM 1023 N N . PRO A 1 130 ? -6.09 26.516 10.039 1 96 130 PRO A N 1
ATOM 1024 C CA . PRO A 1 130 ? -7.039 27.547 10.484 1 96 130 PRO A CA 1
ATOM 1025 C C . PRO A 1 130 ? -8.078 27.891 9.414 1 96 130 PRO A C 1
ATOM 1027 O O . PRO A 1 130 ? -7.738 27.984 8.234 1 96 130 PRO A O 1
ATOM 1030 N N . PHE A 1 131 ? -9.336 28.078 9.867 1 97 131 PHE A N 1
ATOM 1031 C CA . PHE A 1 131 ? -10.43 28.422 8.961 1 97 131 PHE A CA 1
ATOM 1032 C C . PHE A 1 131 ? -10.109 29.688 8.18 1 97 131 PHE A C 1
ATOM 1034 O O . PHE A 1 131 ? -10.43 29.797 6.992 1 97 131 PHE A O 1
ATOM 1041 N N . SER A 1 132 ? -9.516 30.594 8.805 1 95.81 132 SER A N 1
ATOM 1042 C CA . SER A 1 132 ? -9.258 31.922 8.234 1 95.81 132 SER A CA 1
ATOM 1043 C C . SER A 1 132 ? -8.398 31.812 6.977 1 95.81 132 SER A C 1
ATOM 1045 O O . SER A 1 132 ? -8.352 32.75 6.176 1 95.81 132 SER A O 1
ATOM 1047 N N . LEU A 1 133 ? -7.684 30.672 6.832 1 95.31 133 LEU A N 1
ATOM 1048 C CA . LEU A 1 133 ? -6.758 30.531 5.711 1 95.31 133 LEU A CA 1
ATOM 1049 C C . LEU A 1 133 ? -7.484 30.016 4.469 1 95.31 133 LEU A C 1
ATOM 1051 O O . LEU A 1 133 ? -6.961 30.125 3.355 1 95.31 133 LEU A O 1
ATOM 1055 N N . TYR A 1 134 ? -8.703 29.469 4.617 1 94.81 134 TYR A N 1
ATOM 1056 C CA . TYR A 1 134 ? -9.3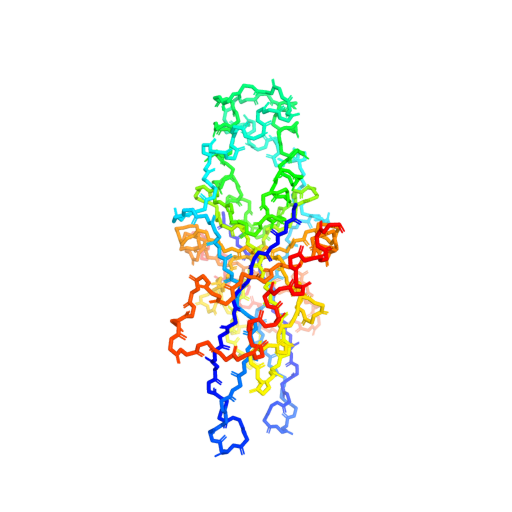12 28.922 3.41 1 94.81 134 TYR A CA 1
ATOM 1057 C C . TYR A 1 134 ? -10.812 29.188 3.383 1 94.81 134 TYR A C 1
ATOM 1059 O O . TYR A 1 134 ? -11.477 28.922 2.381 1 94.81 134 TYR A O 1
ATOM 1067 N N . VAL A 1 135 ? -11.406 29.703 4.434 1 95 135 VAL A N 1
ATOM 1068 C CA . VAL A 1 135 ? -12.805 30.125 4.484 1 95 135 VAL A CA 1
ATOM 1069 C C . VAL A 1 135 ? -12.906 31.625 4.246 1 95 135 VAL A C 1
ATOM 1071 O O . VAL A 1 135 ? -12.25 32.406 4.93 1 95 135 VAL A O 1
ATOM 1074 N N . PRO A 1 136 ? -13.711 32.031 3.27 1 96.19 136 PRO A N 1
ATOM 1075 C CA . PRO A 1 136 ? -13.883 33.469 3.039 1 96.19 136 PRO A CA 1
ATOM 1076 C C . PRO A 1 136 ? -14.359 34.188 4.285 1 96.19 136 PRO A C 1
ATOM 1078 O O . PRO A 1 136 ? -15.164 33.688 5.055 1 96.19 136 PRO A O 1
ATOM 1081 N N . GLU A 1 137 ? -13.914 35.469 4.418 1 95.12 137 GLU A N 1
ATOM 1082 C CA . GLU A 1 137 ? -14.203 36.281 5.602 1 95.12 137 GLU A CA 1
ATOM 1083 C C . GLU A 1 137 ? -15.703 36.406 5.844 1 95.12 137 GLU A C 1
ATOM 1085 O O . GLU A 1 137 ? -16.156 36.344 6.988 1 95.12 137 GLU A O 1
ATOM 1090 N N . SER A 1 138 ? -16.484 36.469 4.828 1 96 138 SER A N 1
ATOM 1091 C CA . SER A 1 138 ? -17.938 36.656 4.926 1 96 138 SER A CA 1
ATOM 1092 C C . SER A 1 138 ? -18.609 35.438 5.48 1 96 138 SER A C 1
ATOM 1094 O O . SER A 1 138 ? -19.75 35.5 5.977 1 96 138 SER A O 1
ATOM 1096 N N . GLN A 1 139 ? -17.875 34.281 5.41 1 95.06 139 GLN A N 1
ATOM 1097 C CA . GLN A 1 139 ? -18.469 33.031 5.824 1 95.06 139 GLN A CA 1
ATOM 1098 C C . GLN A 1 139 ? -17.906 32.562 7.164 1 95.06 139 GLN A C 1
ATOM 1100 O O . GLN A 1 139 ? -18.344 31.547 7.719 1 95.06 139 GLN A O 1
ATOM 1105 N N . LEU A 1 140 ? -16.969 33.312 7.656 1 96.44 140 LEU A N 1
ATOM 1106 C CA . LEU A 1 140 ? -16.344 32.938 8.93 1 96.44 140 LEU A CA 1
ATOM 1107 C C . LEU A 1 140 ? -17.25 33.312 10.102 1 96.44 140 LEU A C 1
ATOM 1109 O O . LEU A 1 140 ? -17.5 34.5 10.336 1 96.44 140 LEU A O 1
ATOM 1113 N N . THR A 1 141 ? -17.688 32.344 10.82 1 96.19 141 THR A N 1
ATOM 1114 C CA . THR A 1 141 ? -18.531 32.594 11.992 1 96.19 141 THR A CA 1
ATOM 1115 C C . THR A 1 141 ? -17.672 32.906 13.219 1 96.19 141 THR A C 1
ATOM 1117 O O . THR A 1 141 ? -16.484 32.594 13.242 1 96.19 141 THR A O 1
ATOM 1120 N N . PRO A 1 142 ? -18.297 33.562 14.234 1 96.62 142 PRO A N 1
ATOM 1121 C CA . PRO A 1 142 ? -17.547 33.781 15.477 1 96.62 142 PRO A CA 1
ATOM 1122 C C . PRO A 1 142 ? -17.031 32.5 16.094 1 96.62 142 PRO A C 1
ATOM 1124 O O . PRO A 1 142 ? -15.938 32.469 16.672 1 96.62 142 PRO A O 1
ATOM 1127 N N . ALA A 1 143 ? -17.766 31.438 15.992 1 96.62 143 ALA A N 1
ATOM 1128 C CA . ALA A 1 143 ? -17.344 30.156 16.531 1 96.62 143 ALA A CA 1
ATOM 1129 C C . ALA A 1 143 ? -16.094 29.625 15.828 1 96.62 143 ALA A C 1
ATOM 1131 O O . ALA A 1 143 ? -15.195 29.094 16.469 1 96.62 143 ALA A O 1
ATOM 1132 N N . MET A 1 144 ? -16.016 29.797 14.555 1 96.56 144 MET A N 1
ATOM 1133 C CA . MET A 1 144 ? -14.852 29.375 13.773 1 96.56 144 MET A CA 1
ATOM 1134 C C . MET A 1 144 ? -13.625 30.188 14.156 1 96.56 144 MET A C 1
ATOM 1136 O O . MET A 1 144 ? -12.523 29.656 14.258 1 96.56 144 MET A O 1
ATOM 1140 N N . ARG A 1 145 ? -13.852 31.438 14.414 1 95.69 145 ARG A N 1
ATOM 1141 C CA . ARG A 1 145 ? -12.75 32.312 14.812 1 95.69 145 ARG A CA 1
ATOM 1142 C C . ARG A 1 145 ? -12.203 31.938 16.172 1 95.69 145 ARG A C 1
ATOM 1144 O O . ARG A 1 145 ? -10.984 31.953 16.391 1 95.69 145 ARG A O 1
ATOM 1151 N N . ARG A 1 146 ? -13.102 31.656 17.047 1 95.31 146 ARG A N 1
ATOM 1152 C CA . ARG A 1 146 ? -12.695 31.234 18.375 1 95.31 146 ARG A CA 1
ATOM 1153 C C . ARG A 1 146 ? -11.914 29.922 18.312 1 95.31 146 ARG A C 1
ATOM 1155 O O . ARG A 1 146 ? -10.914 29.75 19.016 1 95.31 146 ARG A O 1
ATOM 1162 N N . ALA A 1 147 ? -12.336 29.031 17.484 1 94.5 147 ALA A N 1
ATOM 1163 C CA . ALA A 1 147 ? -11.656 27.75 17.312 1 94.5 147 ALA A CA 1
ATOM 1164 C C . ALA A 1 147 ? -10.242 27.938 16.781 1 94.5 147 ALA A C 1
ATOM 1166 O O . ALA A 1 147 ? -9.312 27.25 17.203 1 94.5 147 ALA A O 1
ATOM 1167 N N . ASP A 1 148 ? -10.094 28.812 15.828 1 94.44 148 ASP A N 1
ATOM 1168 C CA . ASP A 1 148 ? -8.781 29.125 15.281 1 94.44 148 ASP A CA 1
ATOM 1169 C C . ASP A 1 148 ? -7.844 29.656 16.359 1 94.44 148 ASP A C 1
ATOM 1171 O O . ASP A 1 148 ? -6.664 29.297 16.406 1 94.44 148 ASP A O 1
ATOM 1175 N N . LYS A 1 149 ? -8.328 30.484 17.297 1 92.19 149 LYS A N 1
ATOM 1176 C CA . LYS A 1 149 ? -7.547 31.078 18.375 1 92.19 149 LYS A CA 1
ATOM 1177 C C . LYS A 1 149 ? -7.148 30.047 19.422 1 92.19 149 LYS A C 1
ATOM 1179 O O . LYS A 1 149 ? -6.02 30.047 19.906 1 92.19 149 LYS A O 1
ATOM 1184 N N . ASN A 1 150 ? -8.023 29.125 19.734 1 87.56 150 ASN A N 1
ATOM 1185 C CA . ASN A 1 150 ? -7.777 28.094 20.734 1 87.56 150 ASN A CA 1
ATOM 1186 C C . ASN A 1 150 ? -6.738 27.078 20.266 1 87.56 150 ASN A C 1
ATOM 1188 O O . ASN A 1 150 ? -6 26.516 21.062 1 87.56 150 ASN A O 1
ATOM 1192 N N . GLN A 1 151 ? -6.699 26.719 19.031 1 80.31 151 GLN A N 1
ATOM 1193 C CA . GLN A 1 151 ? -5.723 25.781 18.5 1 80.31 151 GLN A CA 1
ATOM 1194 C C . GLN A 1 151 ? -4.312 26.359 18.531 1 80.31 151 GLN A C 1
ATOM 1196 O O . GLN A 1 151 ? -3.348 25.656 18.812 1 80.31 151 GLN A O 1
ATOM 1201 N N . LYS A 1 152 ? -4.035 27.625 18.188 1 66.38 152 LYS A N 1
ATOM 1202 C CA . LYS A 1 152 ? -2.732 28.281 18.203 1 66.38 152 LYS A CA 1
ATOM 1203 C C . LYS A 1 152 ? -2.131 28.266 19.609 1 66.38 152 LYS A C 1
ATOM 1205 O O . LYS A 1 152 ? -0.925 28.062 19.766 1 66.38 152 LYS A O 1
ATOM 1210 N N . THR A 1 153 ? -3.004 28.531 20.641 1 57.31 153 THR A N 1
ATOM 1211 C CA . THR A 1 153 ? -2.539 28.625 22.016 1 57.31 153 THR A CA 1
ATOM 1212 C C . THR A 1 153 ? -2.152 27.25 22.547 1 57.31 153 THR A C 1
ATOM 1214 O O . THR A 1 153 ? -1.358 27.156 23.484 1 57.31 153 THR A O 1
ATOM 1217 N N . GLY A 1 154 ? -2.566 26.203 22.094 1 47.84 154 GLY A N 1
ATOM 1218 C CA . GLY A 1 154 ? -2.209 24.875 22.547 1 47.84 154 GLY A CA 1
ATOM 1219 C C . GLY A 1 154 ? -0.903 24.375 21.969 1 47.84 154 GLY A C 1
ATOM 1220 O O . GLY A 1 154 ? -0.433 23.281 22.328 1 47.84 154 GLY A O 1
ATOM 1221 N N . GLU A 1 155 ? -0.43 24.797 20.891 1 41.88 155 GLU A N 1
ATOM 1222 C CA . GLU A 1 155 ? 0.939 24.547 20.453 1 41.88 155 GLU A CA 1
ATOM 1223 C C . GLU A 1 155 ? 1.943 25.312 21.297 1 41.88 155 GLU A C 1
ATOM 1225 O O . GLU A 1 155 ? 3.15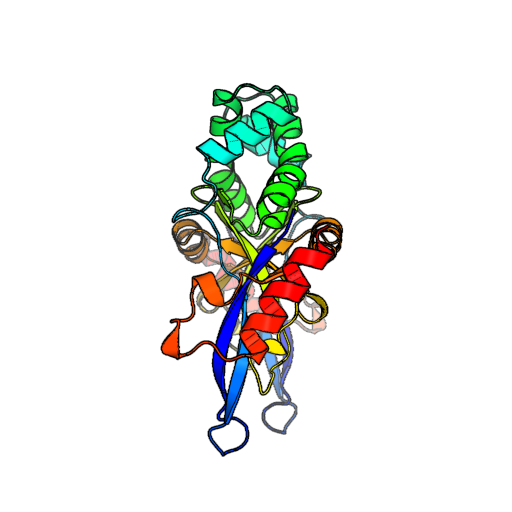4 25.203 21.094 1 41.88 155 GLU A O 1
ATOM 1230 N N . GLU A 1 156 ? 1.556 26.234 22.188 1 31.92 156 GLU A N 1
ATOM 1231 C CA . GLU A 1 156 ? 2.609 26.703 23.078 1 31.92 156 GLU A CA 1
ATOM 1232 C C . GLU A 1 156 ? 2.881 25.688 24.188 1 31.92 156 GLU A C 1
ATOM 1234 O O . GLU A 1 156 ? 1.954 25.062 24.703 1 31.92 156 GLU A O 1
ATOM 1239 N N . MET B 1 1 ? 7.555 -16.672 -15.047 1 74.69 1 MET B N 1
ATOM 1240 C CA . MET B 1 1 ? 6.809 -15.633 -14.344 1 74.69 1 MET B CA 1
ATOM 1241 C C . MET B 1 1 ? 5.328 -15.984 -14.266 1 74.69 1 MET B C 1
ATOM 1243 O O . MET B 1 1 ? 4.57 -15.688 -15.195 1 74.69 1 MET B O 1
ATOM 1247 N N . THR B 1 2 ? 4.918 -16.688 -13.305 1 88.19 2 THR B N 1
ATOM 1248 C CA . THR B 1 2 ? 3.506 -17 -13.125 1 88.19 2 THR B CA 1
ATOM 1249 C C . THR B 1 2 ? 3.105 -16.875 -11.656 1 88.19 2 THR B C 1
ATOM 1251 O O . THR B 1 2 ? 3.955 -16.953 -10.766 1 88.19 2 THR B O 1
ATOM 1254 N N . ILE B 1 3 ? 1.865 -16.609 -11.406 1 95.5 3 ILE B N 1
ATOM 1255 C CA . ILE B 1 3 ? 1.287 -16.5 -10.07 1 95.5 3 ILE B CA 1
ATOM 1256 C C . ILE B 1 3 ? 0.422 -17.734 -9.781 1 95.5 3 ILE B C 1
ATOM 1258 O O . ILE B 1 3 ? -0.623 -17.922 -10.414 1 95.5 3 ILE B O 1
ATOM 1262 N N . PRO B 1 4 ? 0.842 -18.547 -8.844 1 96.12 4 PRO B N 1
ATOM 1263 C CA . PRO B 1 4 ? 0.115 -19.797 -8.578 1 96.12 4 PRO B CA 1
ATOM 1264 C C . PRO B 1 4 ? -1.176 -19.562 -7.789 1 96.12 4 PRO B C 1
ATOM 1266 O O . PRO B 1 4 ? -1.261 -18.625 -6.992 1 96.12 4 PRO B O 1
ATOM 1269 N N . TYR B 1 5 ? -2.115 -20.438 -8.047 1 96.81 5 TYR B N 1
ATOM 1270 C CA . TYR B 1 5 ? -3.344 -20.391 -7.266 1 96.81 5 TYR B CA 1
ATOM 1271 C C . TYR B 1 5 ? -3.893 -21.797 -7.031 1 96.81 5 TYR B C 1
ATOM 1273 O O . TYR B 1 5 ? -3.545 -22.734 -7.754 1 96.81 5 TYR B O 1
ATOM 1281 N N . LEU B 1 6 ? -4.734 -21.938 -5.984 1 96.56 6 LEU B N 1
ATOM 1282 C CA . LEU B 1 6 ? -5.496 -23.141 -5.648 1 96.56 6 LEU B CA 1
ATOM 1283 C C . LEU B 1 6 ? -6.988 -22.906 -5.871 1 96.56 6 LEU B C 1
ATOM 1285 O O . LEU B 1 6 ? -7.441 -21.766 -5.969 1 96.56 6 LEU B O 1
ATOM 1289 N N . VAL B 1 7 ? -7.648 -24.047 -6 1 97.06 7 VAL B N 1
ATOM 1290 C CA . VAL B 1 7 ? -9.102 -24 -6.109 1 97.06 7 VAL B CA 1
ATOM 1291 C C . VAL B 1 7 ? -9.734 -24.391 -4.777 1 97.06 7 VAL B C 1
ATOM 1293 O O . VAL B 1 7 ? -9.43 -25.469 -4.23 1 97.06 7 VAL B O 1
ATOM 1296 N N . ARG B 1 8 ? -10.547 -23.5 -4.285 1 95.44 8 ARG B N 1
ATOM 1297 C CA . ARG B 1 8 ? -11.156 -23.734 -2.98 1 95.44 8 ARG B CA 1
ATOM 1298 C C . ARG B 1 8 ? -12.664 -23.516 -3.025 1 95.44 8 ARG B C 1
ATOM 1300 O O . ARG B 1 8 ? -13.164 -22.797 -3.891 1 95.44 8 ARG B O 1
ATOM 1307 N N . LYS B 1 9 ? -13.234 -24.156 -2.029 1 92.88 9 LYS B N 1
ATOM 1308 C CA . LYS B 1 9 ? -14.688 -24.047 -1.88 1 92.88 9 LYS B CA 1
ATOM 1309 C C . LYS B 1 9 ? -15.047 -23 -0.829 1 92.88 9 LYS B C 1
ATOM 1311 O O . LYS B 1 9 ? -14.406 -22.922 0.222 1 92.88 9 LYS B O 1
ATOM 1316 N N . LYS B 1 10 ? -16.031 -22.109 -1.182 1 88.56 10 LYS B N 1
ATOM 1317 C CA . LYS B 1 10 ? -16.578 -21.156 -0.222 1 88.56 10 LYS B CA 1
ATOM 1318 C C . LYS B 1 10 ? -18.094 -21.281 -0.121 1 88.56 10 LYS B C 1
ATOM 1320 O O . LYS B 1 10 ? -18.766 -21.531 -1.121 1 88.56 10 LYS B O 1
ATOM 1325 N N . ALA B 1 11 ? -18.562 -21.156 1.144 1 84.5 11 ALA B N 1
ATOM 1326 C CA . ALA B 1 11 ? -20 -21.156 1.351 1 84.5 11 ALA B CA 1
ATOM 1327 C C . ALA B 1 11 ? -20.594 -19.781 1.062 1 84.5 11 ALA B C 1
ATOM 1329 O O . ALA B 1 11 ? -20.047 -18.766 1.481 1 84.5 11 ALA B O 1
ATOM 1330 N N . ASP B 1 12 ? -21.406 -19.672 0.087 1 72.94 12 ASP B N 1
ATOM 1331 C CA . ASP B 1 12 ? -22.109 -18.438 -0.241 1 72.94 12 ASP B CA 1
ATOM 1332 C C . ASP B 1 12 ? -23.516 -18.438 0.352 1 72.94 12 ASP B C 1
ATOM 1334 O O . ASP B 1 12 ? -24.328 -19.312 0.025 1 72.94 12 ASP B O 1
ATOM 1338 N N . LEU B 1 13 ? -23.703 -17.609 1.332 1 74.94 13 LEU B N 1
ATOM 1339 C CA . LEU B 1 13 ? -25 -17.547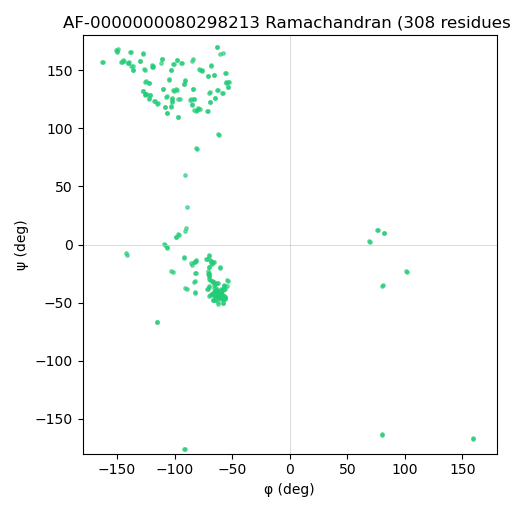 1.979 1 74.94 13 LEU B CA 1
ATOM 1340 C C . LEU B 1 13 ? -25.844 -16.406 1.392 1 74.94 13 LEU B C 1
ATOM 1342 O O . LEU B 1 13 ? -26.891 -16.078 1.927 1 74.94 13 LEU B O 1
ATOM 1346 N N . SER B 1 14 ? -25.359 -15.852 0.372 1 69.75 14 SER B N 1
ATOM 1347 C CA . SER B 1 14 ? -26.016 -14.648 -0.128 1 69.75 14 SER B CA 1
ATOM 1348 C C . SER B 1 14 ? -27.375 -14.969 -0.731 1 69.75 14 SER B C 1
ATOM 1350 O O . SER B 1 14 ? -28.266 -14.125 -0.731 1 69.75 14 SER B O 1
ATOM 1352 N N . SER B 1 15 ? -27.609 -16.062 -1.276 1 68.25 15 SER B N 1
ATOM 1353 C CA . SER B 1 15 ? -28.859 -16.391 -1.9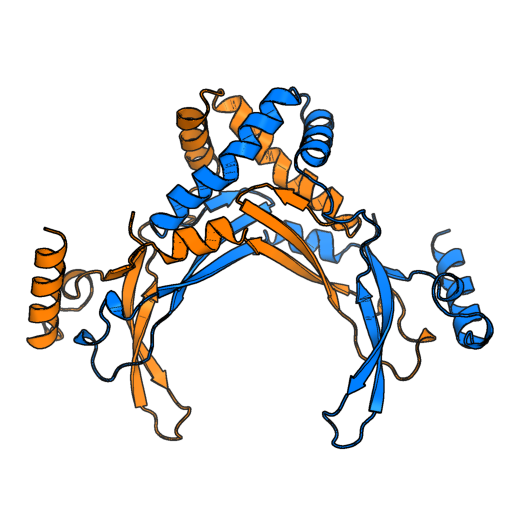52 1 68.25 15 SER B CA 1
ATOM 1354 C C . SER B 1 15 ? -29.859 -17.016 -0.982 1 68.25 15 SER B C 1
ATOM 1356 O O . SER B 1 15 ? -30.953 -17.422 -1.385 1 68.25 15 SER B O 1
ATOM 1358 N N . GLY B 1 16 ? -29.609 -16.922 0.327 1 65.75 16 GLY B N 1
ATOM 1359 C CA . GLY B 1 16 ? -30.531 -17.547 1.264 1 65.75 16 GLY B CA 1
ATOM 1360 C C . GLY B 1 16 ? -30.297 -19.047 1.4 1 65.75 16 GLY B C 1
ATOM 1361 O O . GLY B 1 16 ? -30.703 -19.656 2.396 1 65.75 16 GLY B O 1
ATOM 1362 N N . LYS B 1 17 ? -29.953 -19.688 0.364 1 70.88 17 LYS B N 1
ATOM 1363 C CA . LYS B 1 17 ? -29.562 -21.094 0.485 1 70.88 17 LYS B CA 1
ATOM 1364 C C . LYS B 1 17 ? -28.047 -21.25 0.477 1 70.88 17 LYS B C 1
ATOM 1366 O O . LYS B 1 17 ? -27.344 -20.547 -0.252 1 70.88 17 LYS B O 1
ATOM 1371 N N . ARG B 1 18 ? -27.609 -21.984 1.383 1 76.06 18 ARG B N 1
ATOM 1372 C CA . ARG B 1 18 ? -26.172 -22.281 1.469 1 76.06 18 ARG B CA 1
ATOM 1373 C C . ARG B 1 18 ? -25.688 -23.016 0.223 1 76.06 18 ARG B C 1
ATOM 1375 O O . ARG B 1 18 ? -26.047 -24.172 -0.004 1 76.06 18 ARG B O 1
ATOM 1382 N N . LYS B 1 19 ? -25.188 -22.297 -0.739 1 83.75 19 LYS B N 1
ATOM 1383 C CA . LYS B 1 19 ? -24.609 -22.922 -1.927 1 83.75 19 LYS B CA 1
ATOM 1384 C C . LYS B 1 19 ? -23.078 -22.828 -1.911 1 83.75 19 LYS B C 1
ATOM 1386 O O . LYS B 1 19 ? -22.531 -21.766 -1.621 1 83.75 19 LYS B O 1
ATOM 1391 N N . GLU B 1 20 ? -22.469 -24.109 -2.102 1 89.31 20 GLU B N 1
ATOM 1392 C CA . GLU B 1 20 ? -21.016 -24.141 -2.145 1 89.31 20 GLU B CA 1
ATOM 1393 C C . GLU B 1 20 ? -20.5 -23.844 -3.551 1 89.31 20 GLU B C 1
ATOM 1395 O O . GLU B 1 20 ? -21 -24.406 -4.531 1 89.31 20 GLU B O 1
ATOM 1400 N N . GLN B 1 21 ? -19.734 -22.812 -3.623 1 93.25 21 GLN B N 1
ATOM 1401 C CA . GLN B 1 21 ? -19.109 -22.453 -4.895 1 93.25 21 GLN B CA 1
ATOM 1402 C C . GLN B 1 21 ? -17.594 -22.484 -4.793 1 93.25 21 GLN B C 1
ATOM 1404 O O . GLN B 1 21 ? -17.031 -22.469 -3.693 1 93.25 21 GLN B O 1
ATOM 1409 N N . TRP B 1 22 ? -16.969 -22.734 -6.035 1 95.81 22 TRP B N 1
ATOM 1410 C CA . TRP B 1 22 ? -15.523 -22.891 -6.117 1 95.81 22 TRP B CA 1
ATOM 1411 C C . TRP B 1 22 ? -14.883 -21.641 -6.715 1 95.81 22 TRP B C 1
ATOM 1413 O O . TRP B 1 22 ? -15.422 -21.047 -7.652 1 95.81 22 TRP B O 1
ATOM 1423 N N . TYR B 1 23 ? -13.75 -21.25 -6.215 1 95.81 23 TYR B N 1
ATOM 1424 C CA . TYR B 1 23 ? -13.047 -20.062 -6.707 1 95.81 23 TYR B CA 1
ATOM 1425 C C . TYR B 1 23 ? -11.539 -20.219 -6.555 1 95.81 23 TYR B C 1
ATOM 1427 O O . TYR B 1 23 ? -11.07 -21.172 -5.93 1 95.81 23 TYR B O 1
ATOM 1435 N N . ALA B 1 24 ? -10.844 -19.312 -7.199 1 96.75 24 ALA B N 1
ATOM 1436 C CA . ALA B 1 24 ? -9.383 -19.328 -7.141 1 96.75 24 ALA B CA 1
ATOM 1437 C C . ALA B 1 24 ? -8.875 -18.625 -5.887 1 96.75 24 ALA B C 1
ATOM 1439 O O . ALA B 1 24 ? -9.367 -17.562 -5.523 1 96.75 24 ALA B O 1
ATOM 1440 N N . VAL B 1 25 ? -7.941 -19.281 -5.227 1 94.88 25 VAL B N 1
ATOM 1441 C CA . VAL B 1 25 ? -7.242 -18.688 -4.094 1 94.88 25 VAL B CA 1
ATOM 1442 C C . VAL B 1 25 ? -5.738 -18.672 -4.359 1 94.88 25 VAL B C 1
ATOM 1444 O O . VAL B 1 25 ? -5.141 -19.719 -4.637 1 94.88 25 VAL B O 1
ATOM 1447 N N . GLN B 1 26 ? -5.207 -17.5 -4.25 1 94.31 26 GLN B N 1
ATOM 1448 C CA . GLN B 1 26 ? -3.773 -17.375 -4.496 1 94.31 26 GLN B CA 1
ATOM 1449 C C . GLN B 1 26 ? -2.973 -18.203 -3.49 1 94.31 26 GLN B C 1
ATOM 1451 O O . GLN B 1 26 ? -3.285 -18.203 -2.299 1 94.31 26 GLN B O 1
ATOM 1456 N N . LYS B 1 27 ? -2.053 -18.906 -4.047 1 90.12 27 LYS B N 1
ATOM 1457 C CA . LYS B 1 27 ? -1.131 -19.656 -3.203 1 90.12 27 LYS B CA 1
ATOM 1458 C C . LYS B 1 27 ? 0.296 -19.141 -3.344 1 90.12 27 LYS B C 1
ATOM 1460 O O . LYS B 1 27 ? 0.841 -19.094 -4.449 1 90.12 27 LYS B O 1
ATOM 1465 N N . LYS B 1 28 ? 0.799 -18.719 -2.217 1 84.25 28 LYS B N 1
ATOM 1466 C CA . LYS B 1 28 ? 2.201 -18.312 -2.217 1 84.25 28 LYS B CA 1
ATOM 1467 C C . LYS B 1 28 ? 3.125 -19.516 -2.096 1 84.25 28 LYS B C 1
ATOM 1469 O O . LYS B 1 28 ? 3.004 -20.312 -1.157 1 84.25 28 LYS B O 1
ATOM 1474 N N . LEU B 1 29 ? 3.881 -19.703 -3.184 1 81.44 29 LEU B N 1
ATOM 1475 C CA . LEU B 1 29 ? 4.883 -20.766 -3.148 1 81.44 29 LEU B CA 1
ATOM 1476 C C . LEU B 1 29 ? 6.223 -20.234 -2.652 1 81.44 29 LEU B C 1
ATOM 1478 O O . LEU B 1 29 ? 7.129 -19.984 -3.449 1 81.44 29 LEU B O 1
ATOM 1482 N N . GLN B 1 30 ? 6.258 -19.703 -1.454 1 79.62 30 GLN B N 1
ATOM 1483 C CA . GLN B 1 30 ? 7.426 -19.141 -0.783 1 79.62 30 GLN B CA 1
ATOM 1484 C C . GLN B 1 30 ? 7.441 -19.516 0.696 1 79.62 30 GLN B C 1
ATOM 1486 O O . GLN B 1 30 ? 6.445 -20 1.229 1 79.62 30 GLN B O 1
ATOM 1491 N N . GLU B 1 31 ? 8.57 -19.469 1.161 1 76.31 31 GLU B N 1
ATOM 1492 C CA . GLU B 1 31 ? 8.656 -19.656 2.607 1 76.31 31 GLU B CA 1
ATOM 1493 C C . GLU B 1 31 ? 7.875 -18.562 3.346 1 76.31 31 GLU B C 1
ATOM 1495 O O . GLU B 1 31 ? 7.57 -17.516 2.777 1 76.31 31 GLU B O 1
ATOM 1500 N N . ARG B 1 32 ? 7.699 -18.969 4.586 1 74.81 32 ARG B N 1
ATOM 1501 C CA . ARG B 1 32 ? 7.012 -18.016 5.441 1 74.81 32 ARG B CA 1
ATOM 1502 C C . ARG B 1 32 ? 7.77 -16.688 5.5 1 74.81 32 ARG B C 1
ATOM 1504 O O . ARG B 1 32 ? 8.992 -16.672 5.629 1 74.81 32 ARG B O 1
ATOM 1511 N N . GLY B 1 33 ? 7.035 -15.633 5.281 1 77.69 33 GLY B N 1
ATOM 1512 C CA . GLY B 1 33 ? 7.621 -14.305 5.336 1 77.69 33 GLY B CA 1
ATOM 1513 C C . GLY B 1 33 ? 7.898 -13.719 3.963 1 77.69 33 GLY B C 1
ATOM 1514 O O . GLY B 1 33 ? 8.008 -12.5 3.814 1 77.69 33 GLY B O 1
ATOM 1515 N N . GLY B 1 34 ? 8.047 -14.609 2.984 1 88.75 34 GLY B N 1
ATOM 1516 C CA . GLY B 1 34 ? 8.273 -14.109 1.637 1 88.75 34 GLY B CA 1
ATOM 1517 C C . GLY B 1 34 ? 9.711 -13.695 1.388 1 88.75 34 GLY B C 1
ATOM 1518 O O . GLY B 1 34 ? 10.633 -14.18 2.055 1 88.75 34 GLY B O 1
ATOM 1519 N N . VAL B 1 35 ? 9.938 -12.961 0.373 1 96.31 35 VAL B N 1
ATOM 1520 C CA . VAL B 1 35 ? 11.258 -12.414 0.079 1 96.31 35 VAL B CA 1
ATOM 1521 C C . VAL B 1 35 ? 11.602 -11.328 1.091 1 96.31 35 VAL B C 1
ATOM 1523 O O . VAL B 1 35 ? 10.906 -10.312 1.185 1 96.31 35 VAL B O 1
ATOM 1526 N N . ASP B 1 36 ? 12.625 -11.625 1.855 1 96.75 36 ASP B N 1
ATOM 1527 C CA . ASP B 1 36 ? 13.016 -10.664 2.881 1 96.75 36 ASP B CA 1
ATOM 1528 C C . ASP B 1 36 ? 14.07 -9.695 2.35 1 96.75 36 ASP B C 1
ATOM 1530 O O . ASP B 1 36 ? 14.398 -9.719 1.161 1 96.75 36 ASP B O 1
ATOM 1534 N N . LEU B 1 37 ? 14.539 -8.836 3.277 1 97.75 37 LEU B N 1
ATOM 1535 C CA . LEU B 1 37 ? 15.469 -7.773 2.898 1 97.75 37 LEU B CA 1
ATOM 1536 C C . LEU B 1 37 ? 16.75 -8.359 2.305 1 97.75 37 LEU B C 1
ATOM 1538 O O . LEU B 1 37 ? 17.281 -7.836 1.319 1 97.75 37 LEU B O 1
ATOM 1542 N N . THR B 1 38 ? 17.266 -9.43 2.898 1 97.44 38 THR B N 1
ATOM 1543 C CA . THR B 1 38 ? 18.516 -10.039 2.436 1 97.44 38 THR B CA 1
ATOM 1544 C C . THR B 1 38 ? 18.359 -10.539 1.003 1 97.44 38 THR B C 1
ATOM 1546 O O . THR B 1 38 ? 19.203 -10.234 0.146 1 97.44 38 THR B O 1
ATOM 1549 N N . LYS B 1 39 ? 17.344 -11.297 0.745 1 96.88 39 LYS B N 1
ATOM 1550 C CA . LYS B 1 39 ? 17.125 -11.828 -0.593 1 96.88 39 LYS B CA 1
ATOM 1551 C C . LYS B 1 39 ? 16.828 -10.719 -1.592 1 96.88 39 LYS B C 1
ATOM 1553 O O . LYS B 1 39 ? 17.297 -10.758 -2.73 1 96.88 39 LYS B O 1
ATOM 1558 N N . LEU B 1 40 ? 16 -9.727 -1.194 1 98.12 40 LEU B N 1
ATOM 1559 C CA . LEU B 1 40 ? 15.742 -8.57 -2.047 1 98.12 40 LEU B CA 1
ATOM 1560 C C . LEU B 1 40 ? 17.047 -7.867 -2.416 1 98.12 40 LEU B C 1
ATOM 1562 O O . LEU B 1 40 ? 17.266 -7.52 -3.58 1 98.12 40 LEU B O 1
ATOM 1566 N N . ALA B 1 41 ? 17.891 -7.699 -1.391 1 98.31 41 ALA B N 1
ATOM 1567 C CA . ALA B 1 41 ? 19.172 -7.035 -1.61 1 98.31 41 ALA B CA 1
ATOM 1568 C C . ALA B 1 41 ? 20.047 -7.832 -2.57 1 98.31 41 ALA B C 1
ATOM 1570 O O . ALA B 1 41 ? 20.75 -7.258 -3.396 1 98.31 41 ALA B O 1
ATOM 1571 N N . GLU B 1 42 ? 20.031 -9.109 -2.461 1 98.06 42 GLU B N 1
ATOM 1572 C CA . GLU B 1 42 ? 20.781 -9.969 -3.373 1 98.06 42 GLU B CA 1
ATOM 1573 C C . GLU B 1 42 ? 20.312 -9.781 -4.812 1 98.06 42 GLU B C 1
ATOM 1575 O O . GLU B 1 42 ? 21.141 -9.656 -5.727 1 98.06 42 GLU B O 1
ATOM 1580 N N . LEU B 1 43 ? 19.062 -9.758 -5.012 1 97.38 43 LEU B N 1
ATOM 1581 C CA . LEU B 1 43 ? 18.5 -9.586 -6.348 1 97.38 43 LEU B CA 1
ATOM 1582 C C . LEU B 1 43 ? 18.844 -8.211 -6.91 1 97.38 43 LEU B C 1
ATOM 1584 O O . LEU B 1 43 ? 19.219 -8.094 -8.086 1 97.38 43 LEU B O 1
ATOM 1588 N N . LEU B 1 44 ? 18.719 -7.219 -6.062 1 97.56 44 LEU B N 1
ATOM 1589 C CA . LEU B 1 44 ? 19.047 -5.859 -6.48 1 97.56 44 LEU B CA 1
ATOM 1590 C C . LEU B 1 44 ? 20.531 -5.75 -6.832 1 97.56 44 LEU B C 1
ATOM 1592 O O . LEU B 1 44 ? 20.906 -5.039 -7.773 1 97.56 44 LEU B O 1
ATOM 1596 N N . SER B 1 45 ? 21.375 -6.383 -6.012 1 97.38 45 SER B N 1
ATOM 1597 C CA . SER B 1 45 ? 22.812 -6.352 -6.254 1 97.38 45 SER B CA 1
ATOM 1598 C C . SER B 1 45 ? 23.156 -6.957 -7.609 1 97.38 45 SER B C 1
ATOM 1600 O O . SER B 1 45 ? 24 -6.422 -8.336 1 97.38 45 SER B O 1
ATOM 1602 N N . LYS B 1 46 ? 22.531 -8.023 -7.969 1 95.81 46 LYS B N 1
ATOM 1603 C CA . LYS B 1 46 ? 22.75 -8.672 -9.258 1 95.81 46 LYS B CA 1
ATOM 1604 C C . LYS B 1 46 ? 22.297 -7.77 -10.406 1 95.81 4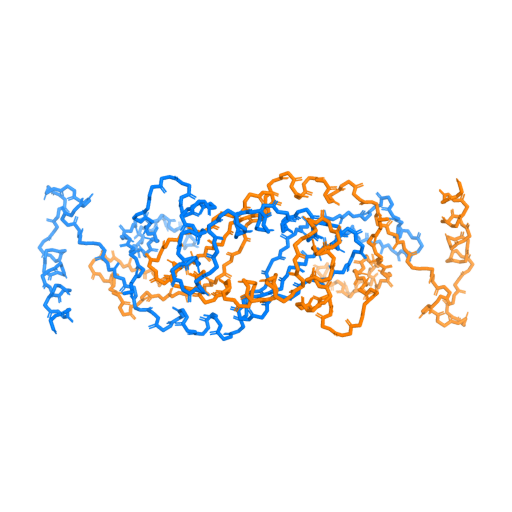6 LYS B C 1
ATOM 1606 O O . LYS B 1 46 ? 22.969 -7.691 -11.438 1 95.81 46 LYS B O 1
ATOM 1611 N N . ARG B 1 47 ? 21.312 -7.039 -10.203 1 93.25 47 ARG B N 1
ATOM 1612 C CA . ARG B 1 47 ? 20.719 -6.207 -11.242 1 93.25 47 ARG B CA 1
ATOM 1613 C C . ARG B 1 47 ? 21.484 -4.895 -11.398 1 93.25 47 ARG B C 1
ATOM 1615 O O . ARG B 1 47 ? 21.672 -4.41 -12.516 1 93.25 47 ARG B O 1
ATOM 1622 N N . SER B 1 48 ? 21.891 -4.25 -10.375 1 91.25 48 SER B N 1
ATOM 1623 C CA . SER B 1 48 ? 22.453 -2.902 -10.391 1 91.25 48 SER B CA 1
ATOM 1624 C C . SER B 1 48 ? 23.969 -2.934 -10.281 1 91.25 48 SER B C 1
ATOM 1626 O O . SER B 1 48 ? 24.641 -1.932 -10.547 1 91.25 48 SER B O 1
ATOM 1628 N N . HIS B 1 49 ? 24.641 -3.965 -9.742 1 91.44 49 HIS B N 1
ATOM 1629 C CA . HIS B 1 49 ? 26.062 -4.164 -9.516 1 91.44 49 HIS B CA 1
ATOM 1630 C C . HIS B 1 49 ? 26.547 -3.359 -8.305 1 91.44 49 HIS B C 1
ATOM 1632 O O . HIS B 1 49 ? 27.75 -3.16 -8.125 1 91.44 49 HIS B O 1
ATOM 1638 N N . PHE B 1 50 ? 25.578 -2.824 -7.492 1 95.12 50 PHE B N 1
ATOM 1639 C CA . PHE B 1 50 ? 25.969 -2.203 -6.23 1 95.12 50 PHE B CA 1
ATOM 1640 C C . PHE B 1 50 ? 26.25 -3.26 -5.168 1 95.12 50 PHE B C 1
ATOM 1642 O O . PHE B 1 50 ? 25.656 -4.344 -5.191 1 95.12 50 PHE B O 1
ATOM 1649 N N . PRO B 1 51 ? 27.125 -2.939 -4.25 1 95.94 51 PRO B N 1
ATOM 1650 C CA . PRO B 1 51 ? 27.438 -3.918 -3.205 1 95.94 51 PRO B CA 1
ATOM 1651 C C . PRO B 1 51 ? 26.25 -4.211 -2.293 1 95.94 51 PRO B C 1
ATOM 1653 O O . PRO B 1 51 ? 25.484 -3.307 -1.962 1 95.94 51 PRO B O 1
ATOM 1656 N N . LEU B 1 52 ? 26.203 -5.504 -1.859 1 96.88 52 LEU B N 1
ATOM 1657 C CA . LEU B 1 52 ? 25.109 -6.008 -1.03 1 96.88 52 LEU B CA 1
ATOM 1658 C C . LEU B 1 52 ? 24.969 -5.176 0.242 1 96.88 52 LEU B C 1
ATOM 1660 O O . LEU B 1 52 ? 23.859 -4.793 0.615 1 96.88 52 LEU B O 1
ATOM 1664 N N . GLY B 1 53 ? 26.109 -4.914 0.929 1 95.69 53 GLY B N 1
ATOM 1665 C CA . GLY B 1 53 ? 26.109 -4.18 2.186 1 95.69 53 GLY B CA 1
ATOM 1666 C C . GLY B 1 53 ? 25.5 -2.795 2.062 1 95.69 53 GLY B C 1
ATOM 1667 O O . GLY B 1 53 ? 24.781 -2.344 2.959 1 95.69 53 GLY B O 1
ATOM 1668 N N . MET B 1 54 ? 25.781 -2.131 0.98 1 95.38 54 MET B N 1
ATOM 1669 C CA . MET B 1 54 ? 25.25 -0.792 0.753 1 95.38 54 MET B CA 1
ATOM 1670 C C . MET B 1 54 ? 23.75 -0.842 0.501 1 95.38 54 MET B C 1
ATOM 1672 O O . MET B 1 54 ? 23 -0.03 1.044 1 95.38 54 MET B O 1
ATOM 1676 N N . ILE B 1 55 ? 23.266 -1.792 -0.333 1 97.88 55 ILE B N 1
ATOM 1677 C CA . ILE B 1 55 ? 21.844 -1.954 -0.61 1 97.88 55 ILE B CA 1
ATOM 1678 C C . ILE B 1 55 ? 21.094 -2.219 0.692 1 97.88 55 ILE B C 1
ATOM 1680 O O . ILE B 1 55 ? 20.078 -1.585 0.966 1 97.88 55 ILE B O 1
ATOM 1684 N N . MET B 1 56 ? 21.609 -3.078 1.512 1 97.31 56 MET B N 1
ATOM 1685 C CA . MET B 1 56 ? 21 -3.4 2.793 1 97.31 56 MET B CA 1
ATOM 1686 C C . MET B 1 56 ? 20.922 -2.17 3.689 1 97.31 56 MET B C 1
ATOM 1688 O O . MET B 1 56 ? 19.906 -1.928 4.34 1 97.31 56 MET B O 1
ATOM 1692 N N . GLY B 1 57 ? 21.984 -1.456 3.75 1 96.75 57 GLY B N 1
ATOM 1693 C CA . GLY B 1 57 ? 22.016 -0.241 4.547 1 96.75 57 GLY B CA 1
ATOM 1694 C C . GLY B 1 57 ? 20.969 0.768 4.129 1 96.75 57 GLY B C 1
ATOM 1695 O O . GLY B 1 57 ? 20.234 1.296 4.973 1 96.75 57 GLY B O 1
ATOM 1696 N N . ILE B 1 58 ? 20.844 1.019 2.863 1 97.38 58 ILE B N 1
ATOM 1697 C CA . ILE B 1 58 ? 19.922 2.004 2.326 1 97.38 58 ILE B CA 1
ATOM 1698 C C . ILE B 1 58 ? 18.484 1.544 2.566 1 97.38 58 ILE B C 1
ATOM 1700 O O . ILE B 1 58 ? 17.656 2.311 3.064 1 97.38 58 ILE B O 1
ATOM 1704 N N . LEU B 1 59 ? 18.141 0.276 2.252 1 97.94 59 LEU B N 1
ATOM 1705 C CA . LEU B 1 59 ? 16.766 -0.22 2.357 1 97.94 59 LEU B CA 1
ATOM 1706 C C . LEU B 1 59 ? 16.344 -0.353 3.816 1 97.94 59 LEU B C 1
ATOM 1708 O O . LEU B 1 59 ? 15.172 -0.215 4.145 1 97.94 59 LEU B O 1
ATOM 1712 N N . SER B 1 60 ? 17.359 -0.571 4.68 1 97.25 60 SER B N 1
ATOM 1713 C CA . SER B 1 60 ? 17.031 -0.677 6.098 1 97.25 60 SER B CA 1
ATOM 1714 C C . SER B 1 60 ? 16.609 0.676 6.672 1 97.25 60 SER B C 1
ATOM 1716 O O . SER B 1 60 ? 15.93 0.741 7.695 1 97.25 60 SER B O 1
ATOM 1718 N N . GLU B 1 61 ? 17.062 1.808 6.07 1 97.38 61 GLU B N 1
ATOM 1719 C CA . GLU B 1 61 ? 16.734 3.154 6.527 1 97.38 61 GLU B CA 1
ATOM 1720 C C . GLU B 1 61 ? 15.492 3.688 5.82 1 97.38 61 GLU B C 1
ATOM 1722 O O . GLU B 1 61 ? 14.945 4.719 6.211 1 97.38 61 GLU B O 1
ATOM 1727 N N . LEU B 1 62 ? 15.062 3.008 4.809 1 98.31 62 LEU B N 1
ATOM 1728 C CA . LEU B 1 62 ? 14 3.506 3.939 1 98.31 62 LEU B CA 1
ATOM 1729 C C . LEU B 1 62 ? 12.703 3.695 4.719 1 98.31 62 LEU B C 1
ATOM 1731 O O . LEU B 1 62 ? 12.055 4.738 4.609 1 98.31 62 LEU B O 1
ATOM 1735 N N . GLY B 1 63 ? 12.359 2.688 5.559 1 98.06 63 GLY B N 1
ATOM 1736 C CA . GLY B 1 63 ? 11.125 2.756 6.324 1 98.06 63 GLY B CA 1
ATOM 1737 C C . GLY B 1 63 ? 11.062 3.961 7.242 1 98.06 63 GLY B C 1
ATOM 1738 O O . GLY B 1 63 ? 10.055 4.672 7.27 1 98.06 63 GLY B O 1
ATOM 1739 N N . ASP B 1 64 ? 12.117 4.207 7.934 1 97.56 64 ASP B N 1
ATOM 1740 C CA . ASP B 1 64 ? 12.172 5.328 8.867 1 97.56 64 ASP B CA 1
ATOM 1741 C C . ASP B 1 64 ? 12.078 6.664 8.125 1 97.56 64 ASP B C 1
ATOM 1743 O O . ASP B 1 64 ? 11.438 7.598 8.602 1 97.56 64 ASP B O 1
ATOM 1747 N N . THR B 1 65 ? 12.812 6.734 7.047 1 98.06 65 THR B N 1
ATOM 1748 C CA . THR B 1 65 ? 12.789 7.965 6.266 1 98.06 65 THR B CA 1
ATOM 1749 C C . THR B 1 65 ? 11.383 8.242 5.727 1 98.06 65 THR B C 1
ATOM 1751 O O . THR B 1 65 ? 10.898 9.367 5.797 1 98.06 65 THR B O 1
ATOM 1754 N N . ILE B 1 66 ? 10.688 7.219 5.219 1 98.19 66 ILE B N 1
ATOM 1755 C CA . ILE B 1 66 ? 9.328 7.359 4.707 1 98.19 66 ILE B CA 1
ATOM 1756 C C . ILE B 1 66 ? 8.383 7.727 5.848 1 98.19 66 ILE B C 1
ATOM 1758 O O . ILE B 1 66 ? 7.5 8.57 5.684 1 98.19 66 ILE B O 1
ATOM 1762 N N . GLU B 1 67 ? 8.586 7.117 7.008 1 98 67 GLU B N 1
ATOM 1763 C CA . GLU B 1 67 ? 7.781 7.457 8.18 1 98 67 GLU B CA 1
ATOM 1764 C C . GLU B 1 67 ? 7.867 8.953 8.492 1 98 67 GLU B C 1
ATOM 1766 O O . GLU B 1 67 ? 6.852 9.594 8.766 1 98 67 GLU B O 1
ATOM 1771 N N . ASP B 1 68 ? 9.078 9.5 8.453 1 97 68 ASP B N 1
ATOM 1772 C CA . ASP B 1 68 ? 9.289 10.922 8.734 1 97 68 ASP B CA 1
ATOM 1773 C C . ASP B 1 68 ? 8.492 11.789 7.77 1 97 68 ASP B C 1
ATOM 1775 O O . ASP B 1 68 ? 7.863 12.773 8.18 1 97 68 ASP B O 1
ATOM 1779 N N . ILE B 1 69 ? 8.555 11.469 6.574 1 96.62 69 ILE B N 1
ATOM 1780 C CA . ILE B 1 69 ? 7.863 12.234 5.543 1 96.62 69 ILE B CA 1
ATOM 1781 C C . ILE B 1 69 ? 6.352 12.133 5.75 1 96.62 69 ILE B C 1
ATOM 1783 O O . ILE B 1 69 ? 5.652 13.148 5.75 1 96.62 69 ILE B O 1
ATOM 1787 N N . LEU B 1 70 ? 5.84 10.906 5.965 1 97 70 LEU B N 1
ATOM 1788 C CA . LEU B 1 70 ? 4.414 10.672 6.156 1 97 70 LEU B CA 1
ATOM 1789 C C . LEU B 1 70 ? 3.91 11.383 7.406 1 97 70 LEU B C 1
ATOM 1791 O O . LEU B 1 70 ? 2.768 11.844 7.449 1 97 70 LEU B O 1
ATOM 1795 N N . SER B 1 71 ? 4.73 11.492 8.414 1 96.31 71 SER B N 1
ATOM 1796 C CA . SER B 1 71 ? 4.344 12.117 9.672 1 96.31 71 SER B CA 1
ATOM 1797 C C . SER B 1 71 ? 4.07 13.609 9.484 1 96.31 71 SER B C 1
ATOM 1799 O O . SER B 1 71 ? 3.471 14.25 10.352 1 96.31 71 SER B O 1
ATOM 1801 N N . MET B 1 72 ? 4.512 14.133 8.359 1 94.31 72 MET B N 1
ATOM 1802 C CA . MET B 1 72 ? 4.25 15.531 8.031 1 94.31 72 MET B CA 1
ATOM 1803 C C . MET B 1 72 ? 3.062 15.656 7.082 1 94.31 72 MET B C 1
ATOM 1805 O O . MET B 1 72 ? 2.812 16.734 6.531 1 94.31 72 MET B O 1
ATOM 1809 N N . GLY B 1 73 ? 2.434 14.547 6.844 1 94 73 GLY B N 1
ATOM 1810 C CA . GLY B 1 73 ? 1.254 14.555 5.992 1 94 73 GLY B CA 1
ATOM 1811 C C . GLY B 1 73 ? 1.587 14.531 4.512 1 94 73 GLY B C 1
ATOM 1812 O O . GLY B 1 73 ? 0.729 14.812 3.674 1 94 73 GLY B O 1
ATOM 1813 N N . GLN B 1 74 ? 2.848 14.297 4.203 1 95.31 74 GLN B N 1
ATOM 1814 C CA . GLN B 1 74 ? 3.275 14.273 2.807 1 95.31 74 GLN B CA 1
ATOM 1815 C C . GLN B 1 74 ? 3.264 12.844 2.258 1 95.31 74 GLN B C 1
ATOM 1817 O O . GLN B 1 74 ? 3.332 11.883 3.021 1 95.31 74 GLN B O 1
ATOM 1822 N N . SER B 1 75 ? 3.15 12.727 0.957 1 96.88 75 SER B N 1
ATOM 1823 C CA . SER B 1 75 ? 3.275 11.445 0.269 1 96.88 75 SER B CA 1
ATOM 1824 C C . SER B 1 75 ? 4.676 11.258 -0.3 1 96.88 75 SER B C 1
ATOM 1826 O O . SER B 1 75 ? 5.418 12.234 -0.473 1 96.88 75 SER B O 1
ATOM 1828 N N . VAL B 1 76 ? 5.031 10.031 -0.545 1 97.44 76 VAL B N 1
ATOM 1829 C CA . VAL B 1 76 ? 6.312 9.656 -1.132 1 97.44 76 VAL B CA 1
ATOM 1830 C C . VAL B 1 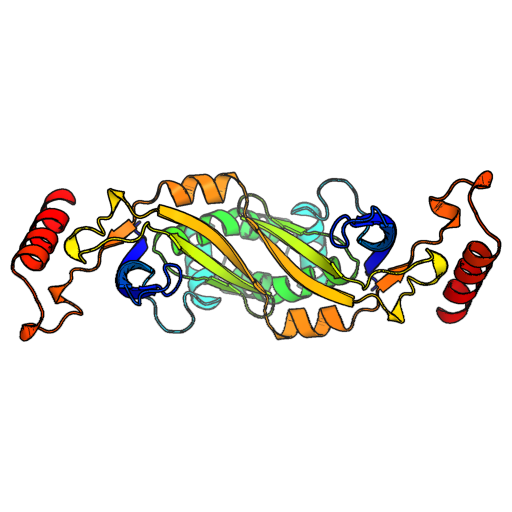76 ? 6.082 8.789 -2.365 1 97.44 76 VAL B C 1
ATOM 1832 O O . VAL B 1 76 ? 5.348 7.797 -2.307 1 97.44 76 VAL B O 1
ATOM 1835 N N . THR B 1 77 ? 6.719 9.188 -3.459 1 97.38 77 THR B N 1
ATOM 1836 C CA . THR B 1 77 ? 6.582 8.406 -4.684 1 97.38 77 THR B CA 1
ATOM 1837 C C . THR B 1 77 ? 7.93 7.836 -5.113 1 97.38 77 THR B C 1
ATOM 1839 O O . THR B 1 77 ? 8.906 8.57 -5.246 1 97.38 77 THR B O 1
ATOM 1842 N N . ILE B 1 78 ? 8.016 6.539 -5.262 1 97.94 78 ILE B N 1
ATOM 1843 C CA . ILE B 1 78 ? 9.133 5.863 -5.902 1 97.94 78 ILE B CA 1
ATOM 1844 C C . ILE B 1 78 ? 8.734 5.43 -7.312 1 97.94 78 ILE B C 1
ATOM 1846 O O . ILE B 1 78 ? 7.809 4.637 -7.484 1 97.94 78 ILE B O 1
ATOM 1850 N N . PRO B 1 79 ? 9.43 5.949 -8.297 1 97 79 PRO B N 1
ATOM 1851 C CA . PRO B 1 79 ? 9.062 5.641 -9.68 1 97 79 PRO B CA 1
ATOM 1852 C C . PRO B 1 79 ? 9.023 4.141 -9.961 1 97 79 PRO B C 1
ATOM 1854 O O . PRO B 1 79 ? 9.867 3.393 -9.453 1 97 79 PRO B O 1
ATOM 1857 N N . ASN B 1 80 ? 7.988 3.746 -10.758 1 97.81 80 ASN B N 1
ATOM 1858 C CA . ASN B 1 80 ? 7.785 2.371 -11.195 1 97.81 80 ASN B CA 1
ATOM 1859 C C . ASN B 1 80 ? 7.387 1.462 -10.039 1 97.81 80 ASN B C 1
ATOM 1861 O O . ASN B 1 80 ? 7.305 0.243 -10.203 1 97.81 80 ASN B O 1
ATOM 1865 N N . LEU B 1 81 ? 7.234 1.98 -8.914 1 98.19 81 LEU B N 1
ATOM 1866 C CA . LEU B 1 81 ? 6.766 1.206 -7.77 1 98.19 81 LEU B CA 1
ATOM 1867 C C . LEU B 1 81 ? 5.41 1.717 -7.289 1 98.19 81 LEU B C 1
ATOM 1869 O O . LEU B 1 81 ? 4.391 1.047 -7.469 1 98.19 81 LEU B O 1
ATOM 1873 N N . GLY B 1 82 ? 5.43 2.971 -6.766 1 97.81 82 GLY B N 1
ATOM 1874 C CA . GLY B 1 82 ? 4.16 3.504 -6.293 1 97.81 82 GLY B CA 1
ATOM 1875 C C . GLY B 1 82 ? 4.328 4.637 -5.297 1 97.81 82 GLY B C 1
ATOM 1876 O O . GLY B 1 82 ? 5.395 5.246 -5.215 1 97.81 82 GLY B O 1
ATOM 1877 N N . THR B 1 83 ? 3.189 4.938 -4.648 1 97.81 83 THR B N 1
ATOM 1878 C CA . THR B 1 83 ? 3.131 6.09 -3.752 1 97.81 83 THR B CA 1
ATOM 1879 C C . THR B 1 83 ? 2.648 5.672 -2.367 1 97.81 83 THR B C 1
ATOM 1881 O O . THR B 1 83 ? 1.644 4.969 -2.24 1 97.81 83 THR B O 1
ATOM 1884 N N . PHE B 1 84 ? 3.406 6.074 -1.322 1 98 84 PHE B N 1
ATOM 1885 C CA . PHE B 1 84 ? 3.023 5.875 0.071 1 98 84 PHE B CA 1
ATOM 1886 C C . PHE B 1 84 ? 2.26 7.086 0.6 1 98 84 PHE B C 1
ATOM 1888 O O . PHE B 1 84 ? 2.65 8.227 0.355 1 98 84 PHE B O 1
ATOM 1895 N N . GLN B 1 85 ? 1.204 6.773 1.358 1 95.88 85 GLN B N 1
ATOM 1896 C CA . GLN B 1 85 ? 0.338 7.855 1.812 1 95.88 85 GLN B CA 1
ATOM 1897 C C . GLN B 1 85 ? -0.307 7.52 3.154 1 95.88 85 GLN B C 1
ATOM 1899 O O . GLN B 1 85 ? -0.247 6.375 3.607 1 95.88 85 GLN B O 1
ATOM 1904 N N . THR B 1 86 ? -0.857 8.539 3.758 1 96 86 THR B N 1
ATOM 1905 C CA . THR B 1 86 ? -1.667 8.383 4.961 1 96 86 THR B CA 1
ATOM 1906 C C . THR B 1 86 ? -3.092 8.875 4.723 1 96 86 THR B C 1
ATOM 1908 O O . THR B 1 86 ? -3.326 9.711 3.85 1 96 86 THR B O 1
ATOM 1911 N N . ALA B 1 87 ? -3.99 8.328 5.445 1 95.88 87 ALA B N 1
ATOM 1912 C CA . ALA B 1 87 ? -5.375 8.797 5.438 1 95.88 87 ALA B CA 1
ATOM 1913 C C . ALA B 1 87 ? -5.824 9.203 6.84 1 95.88 87 ALA B C 1
ATOM 1915 O O . ALA B 1 87 ? -5.512 8.523 7.82 1 95.88 87 ALA B O 1
ATOM 1916 N N . LEU B 1 88 ? -6.547 10.281 6.914 1 96.12 88 LEU B N 1
ATOM 1917 C CA . LEU B 1 88 ? -7.184 10.719 8.148 1 96.12 88 LEU B CA 1
ATOM 1918 C C . LEU B 1 88 ? -8.672 10.406 8.141 1 96.12 88 LEU B C 1
ATOM 1920 O O . LEU B 1 88 ? -9.281 10.289 7.074 1 96.12 88 LEU B O 1
ATOM 1924 N N . THR B 1 89 ? -9.125 10.195 9.344 1 95 89 THR B N 1
ATOM 1925 C CA . THR B 1 89 ? -10.562 10.008 9.5 1 95 89 THR B CA 1
ATOM 1926 C C . THR B 1 89 ? -11.086 10.797 10.695 1 95 89 THR B C 1
ATOM 1928 O O . THR B 1 89 ? -10.328 11.117 11.617 1 95 89 THR B O 1
ATOM 1931 N N . SER B 1 90 ? -12.383 11.203 10.547 1 95.44 90 SER B N 1
ATOM 1932 C CA . SER B 1 90 ? -13.078 11.867 11.641 1 95.44 90 SER B CA 1
ATOM 1933 C C . SER B 1 90 ? -14.562 11.5 11.648 1 95.44 90 SER B C 1
ATOM 1935 O O . SER B 1 90 ? -15.109 11.078 10.633 1 95.44 90 SER B O 1
ATOM 1937 N N . PRO B 1 91 ? -15.188 11.633 12.812 1 94.38 91 PRO B N 1
ATOM 1938 C CA . PRO B 1 91 ? -16.656 11.625 12.789 1 94.38 91 PRO B CA 1
ATOM 1939 C C . PRO B 1 91 ? -17.234 12.797 12.008 1 94.38 91 PRO B C 1
ATOM 1941 O O . PRO B 1 91 ? -16.484 13.656 11.531 1 94.38 91 PRO B O 1
ATOM 1944 N N . ARG B 1 92 ? -18.547 12.68 11.812 1 92.62 92 ARG B N 1
ATOM 1945 C CA . ARG B 1 92 ? -19.297 13.781 11.227 1 92.62 92 ARG B CA 1
ATOM 1946 C C . ARG B 1 92 ? -19.844 14.703 12.312 1 92.62 92 ARG B C 1
ATOM 1948 O O . ARG B 1 92 ? -20.281 14.234 13.367 1 92.62 92 ARG B O 1
ATOM 1955 N N . PHE B 1 93 ? -19.797 15.969 12 1 95.31 93 PHE B N 1
ATOM 1956 C CA . PHE B 1 93 ? -20.266 16.953 12.977 1 95.31 93 PHE B CA 1
ATOM 1957 C C . PHE B 1 93 ? -21.297 17.875 12.352 1 95.31 93 PHE B C 1
ATOM 1959 O O . PHE B 1 93 ? -21.359 18.016 11.125 1 95.31 93 PHE B O 1
ATOM 1966 N N . ASP B 1 94 ? -22.031 18.594 13.188 1 93.81 94 ASP B N 1
ATOM 1967 C CA . ASP B 1 94 ? -23.062 19.531 12.711 1 93.81 94 ASP B CA 1
ATOM 1968 C C . ASP B 1 94 ? -22.438 20.875 12.336 1 93.81 94 ASP B C 1
ATOM 1970 O O . ASP B 1 94 ? -22.938 21.562 11.438 1 93.81 94 ASP B O 1
ATOM 1974 N N . ARG B 1 95 ? -21.391 21.203 13.055 1 95.69 95 ARG B N 1
ATOM 1975 C CA . ARG B 1 95 ? -20.734 22.5 12.82 1 95.69 95 ARG B CA 1
ATOM 1976 C C . ARG B 1 95 ? -19.25 22.312 12.555 1 95.69 95 ARG B C 1
ATOM 1978 O O . ARG B 1 95 ? -18.609 21.422 13.109 1 95.69 95 ARG B O 1
ATOM 1985 N N . PRO B 1 96 ? -18.672 23.234 11.758 1 96.88 96 PRO B N 1
ATOM 1986 C CA . PRO B 1 96 ? -17.266 23.094 11.367 1 96.88 96 PRO B CA 1
ATOM 1987 C C . PRO B 1 96 ? -16.297 23.219 12.539 1 96.88 96 PRO B C 1
ATOM 1989 O O . PRO B 1 96 ? -15.273 22.531 12.578 1 96.88 96 PRO B O 1
ATOM 1992 N N . GLU B 1 97 ? -16.641 24.031 13.539 1 96.06 97 GLU B N 1
ATOM 1993 C CA . GLU B 1 97 ? -15.727 24.266 14.648 1 96.06 97 GLU B CA 1
ATOM 1994 C C . GLU B 1 97 ? -15.633 23.047 15.562 1 96.06 97 GLU B C 1
ATOM 1996 O O . GLU B 1 97 ? -14.734 22.969 16.406 1 96.06 97 GLU B O 1
ATOM 2001 N N . GLN B 1 98 ? -16.531 22.109 15.375 1 96.5 98 GLN B N 1
ATOM 2002 C CA . GLN B 1 98 ? -16.531 20.906 16.188 1 96.5 98 GLN B CA 1
ATOM 2003 C C . GLN B 1 98 ? -15.516 19.891 15.68 1 96.5 98 GLN B C 1
ATOM 2005 O O . GLN B 1 98 ? -15.195 18.922 16.375 1 96.5 98 GLN B O 1
ATOM 2010 N N . VAL B 1 99 ? -15 20.078 14.5 1 96.75 99 VAL B N 1
ATOM 2011 C CA . VAL B 1 99 ? -13.977 19.188 13.945 1 96.75 99 VAL B CA 1
ATOM 2012 C C . VAL B 1 99 ? -12.609 19.578 14.508 1 96.75 99 VAL B C 1
ATOM 2014 O O . VAL B 1 99 ? -11.828 20.25 13.836 1 96.75 99 VAL B O 1
ATOM 2017 N N . MET B 1 100 ? -12.336 19.094 15.672 1 95.5 100 MET B N 1
ATOM 2018 C CA . MET B 1 100 ? -11.109 19.453 16.375 1 95.5 100 MET B CA 1
ATOM 2019 C C . MET B 1 100 ? -10.062 18.344 16.25 1 95.5 100 MET B C 1
ATOM 2021 O O . MET B 1 100 ? -10.406 17.188 16.062 1 95.5 100 MET B O 1
ATOM 2025 N N . PRO B 1 101 ? -8.789 18.734 16.391 1 94.5 101 PRO B N 1
ATOM 2026 C CA . PRO B 1 101 ? -7.699 17.766 16.234 1 94.5 101 PRO B CA 1
ATOM 2027 C C . PRO B 1 101 ? -7.875 16.547 17.141 1 94.5 101 PRO B C 1
ATOM 2029 O O . PRO B 1 101 ? -7.516 15.43 16.75 1 94.5 101 PRO B O 1
ATOM 2032 N N . GLY B 1 102 ? -8.469 16.719 18.25 1 94.12 102 GLY B N 1
ATOM 2033 C CA . GLY B 1 102 ? -8.656 15.602 19.156 1 94.12 102 GLY B CA 1
ATOM 2034 C C . GLY B 1 102 ? -9.641 14.562 18.656 1 94.12 102 GLY B C 1
ATOM 2035 O O . GLY B 1 102 ? -9.703 13.453 19.172 1 94.12 102 GLY B O 1
ATOM 2036 N N . LYS B 1 103 ? -10.375 14.938 17.625 1 95.12 103 LYS B N 1
ATOM 2037 C CA . LYS B 1 103 ? -11.398 14.047 17.094 1 95.12 103 LYS B CA 1
ATOM 2038 C C . LYS B 1 103 ? -10.984 13.492 15.734 1 95.12 103 LYS B C 1
ATOM 2040 O O . LYS B 1 103 ? -11.758 12.773 15.086 1 95.12 103 LYS B O 1
ATOM 2045 N N . VAL B 1 104 ? -9.828 13.883 15.312 1 96 104 VAL B N 1
ATOM 2046 C CA . VAL B 1 104 ? -9.297 13.445 14.023 1 96 104 VAL B CA 1
ATOM 2047 C C . VAL B 1 104 ? -8.117 12.5 14.25 1 96 104 VAL B C 1
ATOM 2049 O O . VAL B 1 104 ? -7.238 12.773 15.07 1 96 104 VAL B O 1
ATOM 2052 N N . LYS B 1 105 ? -8.125 11.43 13.547 1 95.19 105 LYS B N 1
ATOM 2053 C CA . LYS B 1 105 ? -7.047 10.461 13.742 1 95.19 105 LYS B CA 1
ATOM 2054 C C . LYS B 1 105 ? -6.602 9.867 12.406 1 95.19 105 LYS B C 1
ATOM 2056 O O . LYS B 1 105 ? -7.352 9.891 11.43 1 95.19 105 LYS B O 1
ATOM 2061 N N . LEU B 1 106 ? -5.41 9.406 12.414 1 95 106 LEU B N 1
ATOM 2062 C CA . LEU B 1 106 ? -4.914 8.641 11.273 1 95 106 LEU B CA 1
ATOM 2063 C C . LEU B 1 106 ? -5.609 7.285 11.18 1 95 106 LEU B C 1
ATOM 2065 O O . LEU B 1 106 ? -5.645 6.531 12.156 1 95 106 LEU B O 1
ATOM 2069 N N . SER B 1 107 ? -6.215 7.051 10.062 1 93.75 107 SER B N 1
ATOM 2070 C CA . SER B 1 107 ? -6.922 5.785 9.906 1 93.75 107 SER B CA 1
ATOM 2071 C C . SER B 1 107 ? -6.012 4.711 9.312 1 93.75 107 SER B C 1
ATOM 2073 O O . SER B 1 107 ? -6.062 3.551 9.727 1 93.75 107 SER B O 1
ATOM 2075 N N . ARG B 1 108 ? -5.129 5.117 8.352 1 95.38 108 ARG B N 1
ATOM 2076 C CA . ARG B 1 108 ? -4.293 4.086 7.742 1 95.38 108 ARG B CA 1
ATOM 2077 C C . ARG B 1 108 ? -3.094 4.703 7.031 1 95.38 108 ARG B C 1
ATOM 2079 O O . ARG B 1 108 ? -3.098 5.895 6.715 1 95.38 108 ARG B O 1
ATOM 2086 N N . VAL B 1 109 ? -2.123 3.867 6.91 1 97.44 109 VAL B N 1
ATOM 2087 C CA . VAL B 1 109 ? -1.023 4.055 5.969 1 97.44 109 VAL B CA 1
ATOM 2088 C C . VAL B 1 109 ? -1.231 3.16 4.746 1 97.44 109 VAL B C 1
ATOM 2090 O O . VAL B 1 109 ? -1.438 1.952 4.883 1 97.44 109 VAL B O 1
ATOM 2093 N N . TYR B 1 110 ? -1.216 3.816 3.543 1 96.06 110 TYR B N 1
ATOM 2094 C CA . TYR B 1 110 ? -1.519 2.986 2.381 1 96.06 110 TYR B CA 1
ATOM 2095 C C . TYR B 1 110 ? -0.596 3.32 1.216 1 96.06 110 TYR B C 1
ATOM 2097 O O . TYR B 1 110 ? 0.18 4.277 1.285 1 96.06 110 TYR B O 1
ATOM 2105 N N . PHE B 1 111 ? -0.639 2.451 0.343 1 97.25 111 PHE B N 1
ATOM 2106 C CA . PHE B 1 111 ? 0.212 2.482 -0.841 1 97.25 111 PHE B CA 1
ATOM 2107 C C . PHE B 1 111 ? -0.621 2.348 -2.111 1 97.25 111 PHE B C 1
ATOM 2109 O O . PHE B 1 111 ? -1.552 1.54 -2.166 1 97.25 111 PHE B O 1
ATOM 2116 N N . VAL B 1 112 ? -0.308 3.25 -3.037 1 96.69 112 VAL B N 1
ATOM 2117 C CA . VAL B 1 112 ? -0.895 3.146 -4.367 1 96.69 112 VAL B CA 1
ATOM 2118 C C . VAL B 1 112 ? 0.171 2.713 -5.371 1 96.69 112 VAL B C 1
ATOM 2120 O O . VAL B 1 112 ? 1.116 3.455 -5.645 1 96.69 112 VAL B O 1
ATOM 2123 N N . ALA B 1 113 ? -0.07 1.58 -5.957 1 98.06 113 ALA B N 1
ATOM 2124 C CA . ALA B 1 113 ? 0.903 1.024 -6.895 1 98.06 113 ALA B CA 1
ATOM 2125 C C . ALA B 1 113 ? 0.948 1.836 -8.188 1 98.06 113 ALA B C 1
ATOM 2127 O O . ALA B 1 113 ? -0.082 2.332 -8.648 1 98.06 113 ALA B O 1
ATOM 2128 N N . ASP B 1 114 ? 2.146 1.939 -8.742 1 98 114 ASP B N 1
ATOM 2129 C CA . ASP B 1 114 ? 2.318 2.545 -10.055 1 98 114 ASP B CA 1
ATOM 2130 C C . ASP B 1 114 ? 1.416 1.875 -11.094 1 98 114 ASP B C 1
ATOM 2132 O O . ASP B 1 114 ? 1.309 0.648 -11.125 1 98 114 ASP B O 1
ATOM 2136 N N . ARG B 1 115 ? 0.752 2.697 -11.922 1 97.38 115 ARG B N 1
ATOM 2137 C CA . ARG B 1 115 ? -0.193 2.172 -12.906 1 97.38 115 ARG B CA 1
ATOM 2138 C C . ARG B 1 115 ? 0.496 1.219 -13.875 1 97.38 115 ARG B C 1
ATOM 2140 O O . ARG B 1 115 ? -0.084 0.209 -14.281 1 97.38 115 ARG B O 1
ATOM 2147 N N . GLY B 1 116 ? 1.695 1.602 -14.305 1 97.88 116 GLY B N 1
ATOM 2148 C CA . GLY B 1 116 ? 2.447 0.731 -15.195 1 97.88 116 GLY B CA 1
ATOM 2149 C C . GLY B 1 116 ? 2.793 -0.607 -14.57 1 97.88 116 GLY B C 1
ATOM 2150 O O . GLY B 1 116 ? 2.691 -1.648 -15.227 1 97.88 116 GLY B O 1
ATOM 2151 N N . LEU B 1 117 ? 3.184 -0.578 -13.359 1 97.94 117 LEU B N 1
ATOM 2152 C CA . LEU B 1 117 ? 3.482 -1.8 -12.617 1 97.94 117 LEU B CA 1
ATOM 2153 C C . LEU B 1 117 ? 2.266 -2.717 -12.57 1 97.94 117 LEU B C 1
ATOM 2155 O O . LEU B 1 117 ? 2.363 -3.9 -12.906 1 97.94 117 LEU B O 1
ATOM 2159 N N . THR B 1 118 ? 1.083 -2.166 -12.164 1 97.69 118 THR B N 1
ATOM 2160 C CA . THR B 1 118 ? -0.15 -2.939 -12.07 1 97.69 118 THR B CA 1
ATOM 2161 C C . THR B 1 118 ? -0.535 -3.521 -13.422 1 97.69 118 THR B C 1
ATOM 2163 O O . THR B 1 118 ? -0.896 -4.695 -13.523 1 97.69 118 THR B O 1
ATOM 2166 N N . ALA B 1 119 ? -0.418 -2.719 -14.453 1 97.38 119 ALA B N 1
ATOM 2167 C CA . ALA B 1 119 ? -0.775 -3.162 -15.797 1 97.38 119 ALA B CA 1
ATOM 2168 C C . ALA B 1 119 ? 0.091 -4.34 -16.234 1 97.38 119 ALA B C 1
ATOM 2170 O O . ALA B 1 119 ? -0.416 -5.32 -16.781 1 97.38 119 ALA B O 1
ATOM 2171 N N . ARG B 1 120 ? 1.377 -4.238 -16 1 97.19 120 ARG B N 1
ATOM 2172 C CA . ARG B 1 120 ? 2.291 -5.301 -16.406 1 97.19 120 ARG B CA 1
ATOM 2173 C C . ARG B 1 120 ? 2.029 -6.582 -15.625 1 97.19 120 ARG B C 1
ATOM 2175 O O . ARG B 1 120 ? 2.041 -7.676 -16.188 1 97.19 120 ARG B O 1
ATOM 2182 N N . LEU B 1 121 ? 1.769 -6.441 -14.359 1 97.25 121 LEU B N 1
ATOM 2183 C CA . LEU B 1 121 ? 1.513 -7.617 -13.531 1 97.25 121 LEU B CA 1
ATOM 2184 C C . LEU B 1 121 ? 0.197 -8.281 -13.93 1 97.25 121 LEU B C 1
ATOM 2186 O O . LEU B 1 121 ? 0.051 -9.5 -13.805 1 97.25 121 LEU B O 1
ATOM 2190 N N . LYS B 1 122 ? -0.778 -7.48 -14.398 1 96.19 122 LYS B N 1
ATOM 2191 C CA . LYS B 1 122 ? -2.066 -8.023 -14.82 1 96.19 122 LYS B CA 1
ATOM 2192 C C . LYS B 1 122 ? -1.919 -8.875 -16.078 1 96.19 122 LYS B C 1
ATOM 2194 O O . LYS B 1 122 ? -2.812 -9.656 -16.406 1 96.19 122 LYS B O 1
ATOM 2199 N N . GLU B 1 123 ? -0.804 -8.703 -16.75 1 95.38 123 GLU B N 1
ATOM 2200 C CA . GLU B 1 123 ? -0.541 -9.484 -17.953 1 95.38 123 GLU B CA 1
ATOM 2201 C C . GLU B 1 123 ? 0.022 -10.859 -17.609 1 95.38 123 GLU B C 1
ATOM 2203 O O . GLU B 1 123 ? 0.117 -11.734 -18.469 1 95.38 123 GLU B O 1
ATOM 2208 N N . VAL B 1 124 ? 0.449 -10.984 -16.391 1 94.44 124 VAL B N 1
ATOM 2209 C CA . VAL B 1 124 ? 0.998 -12.266 -15.969 1 94.44 124 VAL B CA 1
ATOM 2210 C C . VAL B 1 124 ? -0.121 -13.305 -15.875 1 94.44 124 VAL B C 1
ATOM 2212 O O . VAL B 1 124 ? -1.169 -13.047 -15.281 1 94.44 124 VAL B O 1
ATOM 2215 N N . GLN B 1 125 ? 0.036 -14.406 -16.422 1 92.06 125 GLN B N 1
ATOM 2216 C CA . GLN B 1 125 ? -0.979 -15.461 -16.422 1 92.06 125 GLN B CA 1
ATOM 2217 C C . GLN B 1 125 ? -0.882 -16.312 -15.156 1 92.06 125 GLN B C 1
ATOM 2219 O O . GLN B 1 125 ? 0.178 -16.859 -14.859 1 92.06 125 GLN B O 1
ATOM 2224 N N . PRO B 1 126 ? -1.939 -16.391 -14.5 1 95.31 126 PRO B N 1
ATOM 2225 C CA . PRO B 1 126 ? -1.926 -17.266 -13.336 1 95.31 126 PRO B CA 1
ATOM 2226 C C . PRO B 1 126 ? -1.817 -18.75 -13.711 1 95.31 126 PRO B C 1
ATOM 2228 O O . PRO B 1 126 ? -2.113 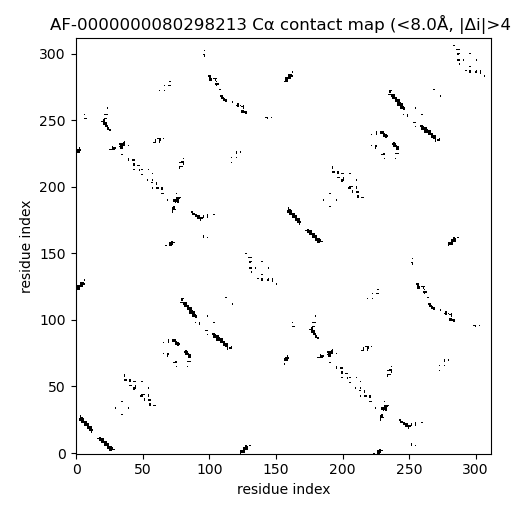-19.125 -14.844 1 95.31 126 PRO B O 1
ATOM 2231 N N . PHE B 1 127 ? -1.291 -19.438 -12.797 1 94.06 127 PHE B N 1
ATOM 2232 C CA . PHE B 1 127 ? -1.1 -20.875 -12.977 1 94.06 127 PHE B CA 1
ATOM 2233 C C . PHE B 1 127 ? -1.833 -21.656 -11.898 1 94.06 127 PHE B C 1
ATOM 2235 O O . PHE B 1 127 ? -1.652 -21.406 -10.703 1 94.06 127 PHE B O 1
ATOM 2242 N N . ARG B 1 128 ? -2.617 -22.609 -12.359 1 96.06 128 ARG B N 1
ATOM 2243 C CA . ARG B 1 128 ? -3.324 -23.422 -11.375 1 96.06 128 ARG B CA 1
ATOM 2244 C C . ARG B 1 128 ? -2.436 -24.547 -10.852 1 96.06 128 ARG B C 1
ATOM 2246 O O . ARG B 1 128 ? -1.949 -25.375 -11.633 1 96.06 128 ARG B O 1
ATOM 2253 N N . ILE B 1 129 ? -2.297 -24.609 -9.633 1 95.88 129 ILE B N 1
ATOM 2254 C CA . ILE B 1 129 ? -1.635 -25.766 -9.039 1 95.88 129 ILE B CA 1
ATOM 2255 C C . ILE B 1 129 ? -2.467 -27.016 -9.289 1 95.88 129 ILE B C 1
ATOM 2257 O O . ILE B 1 129 ? -3.664 -27.047 -9 1 95.88 129 ILE B O 1
ATOM 2261 N N . PRO B 1 130 ? -1.848 -28.031 -9.859 1 96.19 130 PRO B N 1
ATOM 2262 C CA . PRO B 1 130 ? -2.621 -29.234 -10.156 1 96.19 130 PRO B CA 1
ATOM 2263 C C . PRO B 1 130 ? -3.371 -29.781 -8.945 1 96.19 130 PRO B C 1
ATOM 2265 O O . PRO B 1 130 ? -2.834 -29.781 -7.832 1 96.19 130 PRO B O 1
ATOM 2268 N N . PHE B 1 131 ? -4.617 -30.234 -9.18 1 97.12 131 PHE B N 1
ATOM 2269 C CA . PHE B 1 131 ? -5.449 -30.781 -8.117 1 97.12 131 PHE B CA 1
ATOM 2270 C C . PHE B 1 131 ? -4.742 -31.953 -7.422 1 97.12 131 PHE B C 1
ATOM 2272 O O . PHE B 1 131 ? -4.836 -32.094 -6.203 1 97.12 131 PHE B O 1
ATOM 2279 N N . SER B 1 132 ? -4.082 -32.719 -8.164 1 95.94 132 SER B N 1
ATOM 2280 C CA . SER B 1 132 ? -3.463 -33.938 -7.664 1 95.94 132 SER B CA 1
ATOM 2281 C C . SER B 1 132 ? -2.449 -33.656 -6.566 1 95.94 132 SER B C 1
ATOM 2283 O O . SER B 1 132 ? -2.064 -34.531 -5.805 1 95.94 132 SER B O 1
ATOM 2285 N N . LEU B 1 133 ? -1.99 -32.375 -6.52 1 95.56 133 LEU B N 1
ATOM 2286 C CA . LEU B 1 133 ? -0.943 -32 -5.566 1 95.56 133 LEU B CA 1
ATOM 2287 C C . LEU B 1 133 ? -1.542 -31.656 -4.211 1 95.56 133 LEU B C 1
ATOM 2289 O O . LEU B 1 133 ? -0.834 -31.625 -3.201 1 95.56 133 LEU B O 1
ATOM 2293 N N . TYR B 1 134 ? -2.854 -31.375 -4.137 1 95.06 134 TYR B N 1
ATOM 2294 C CA . TYR B 1 134 ? -3.357 -30.953 -2.836 1 95.06 134 TYR B CA 1
ATOM 2295 C C . TYR B 1 134 ? -4.738 -31.531 -2.566 1 95.06 134 TYR B C 1
ATOM 2297 O O . TYR B 1 134 ? -5.273 -31.391 -1.463 1 95.06 134 TYR B O 1
ATOM 2305 N N . VAL B 1 135 ? -5.387 -32.156 -3.525 1 95.12 135 VAL B N 1
ATOM 2306 C CA . VAL B 1 135 ? -6.652 -32.875 -3.354 1 95.12 135 VAL B CA 1
ATOM 2307 C C . VAL B 1 135 ? -6.395 -34.375 -3.129 1 95.12 135 VAL B C 1
ATOM 2309 O O . VAL B 1 135 ? -5.711 -35 -3.928 1 95.12 135 VAL B O 1
ATOM 2312 N N . PRO B 1 136 ? -6.926 -34.906 -2.031 1 96.25 136 PRO B N 1
ATOM 2313 C CA . PRO B 1 136 ? -6.746 -36.344 -1.803 1 96.25 136 PRO B CA 1
ATOM 2314 C C . PRO B 1 136 ? -7.246 -37.188 -2.969 1 96.25 136 PRO B C 1
ATOM 2316 O O . PRO B 1 136 ? -8.266 -36.844 -3.586 1 96.25 136 PRO B O 1
ATOM 2319 N N . GLU B 1 137 ? -6.562 -38.344 -3.188 1 95.19 137 GLU B N 1
ATOM 2320 C CA . GLU B 1 137 ? -6.859 -39.219 -4.324 1 95.19 137 GLU B CA 1
ATOM 2321 C C . GLU B 1 137 ? -8.32 -39.656 -4.316 1 95.19 137 GLU B C 1
ATOM 2323 O O . GLU B 1 137 ? -8.953 -39.719 -5.371 1 95.19 137 GLU B O 1
ATOM 2328 N N . SER B 1 138 ? -8.883 -39.875 -3.197 1 96.12 138 SER B N 1
ATOM 2329 C CA . SER B 1 138 ? -10.25 -40.375 -3.057 1 96.12 138 SER B CA 1
ATOM 2330 C C . SER B 1 138 ? -11.266 -39.312 -3.469 1 96.12 138 SER B C 1
ATOM 2332 O O . SER B 1 138 ? -12.414 -39.625 -3.775 1 96.12 138 SER B O 1
ATOM 2334 N N . GLN B 1 139 ? -10.797 -38.031 -3.49 1 95.12 139 GLN B N 1
ATOM 2335 C CA . GLN B 1 139 ? -11.711 -36.938 -3.781 1 95.12 139 GLN B CA 1
ATOM 2336 C C . GLN B 1 139 ? -11.484 -36.375 -5.188 1 95.12 139 GLN B C 1
ATOM 2338 O O . GLN B 1 139 ? -12.211 -35.5 -5.641 1 95.12 139 GLN B O 1
ATOM 2343 N N . LEU B 1 140 ? -10.5 -36.938 -5.848 1 96.5 140 LEU B N 1
ATOM 2344 C CA . LEU B 1 140 ? -10.188 -36.469 -7.195 1 96.5 140 LEU B CA 1
ATOM 2345 C C . LEU B 1 140 ? -11.164 -37.062 -8.211 1 96.5 140 LEU B C 1
ATOM 2347 O O . LEU B 1 140 ? -11.195 -38.281 -8.422 1 96.5 140 LEU B O 1
ATOM 2351 N N . THR B 1 141 ? -11.922 -36.219 -8.836 1 96.31 141 THR B N 1
ATOM 2352 C CA . THR B 1 141 ? -12.867 -36.656 -9.852 1 96.31 141 THR B CA 1
ATOM 2353 C C . THR B 1 141 ? -12.18 -36.781 -11.211 1 96.31 141 THR B C 1
ATOM 2355 O O . THR B 1 141 ? -11.109 -36.219 -11.43 1 96.31 141 THR B O 1
ATOM 2358 N N . PRO B 1 142 ? -12.781 -37.594 -12.125 1 96.75 142 PRO B N 1
ATOM 2359 C CA . PRO B 1 142 ? -12.227 -37.656 -13.477 1 96.75 142 PRO B CA 1
ATOM 2360 C C . PRO B 1 142 ? -12.102 -36.312 -14.156 1 96.75 142 PRO B C 1
ATOM 2362 O O . PRO B 1 142 ? -11.148 -36.062 -14.898 1 96.75 142 PRO B O 1
ATOM 2365 N N . ALA B 1 143 ? -13.031 -35.438 -13.914 1 96.69 143 ALA B N 1
ATOM 2366 C CA . ALA B 1 143 ? -13 -34.094 -14.5 1 96.69 143 ALA B CA 1
ATOM 2367 C C . ALA B 1 143 ? -11.789 -33.312 -13.992 1 96.69 143 ALA B C 1
ATOM 2369 O O . ALA B 1 143 ? -11.141 -32.594 -14.758 1 96.69 143 ALA B O 1
ATOM 2370 N N . MET B 1 144 ? -11.461 -33.406 -12.75 1 96.62 144 MET B N 1
ATOM 2371 C CA . MET B 1 144 ? -10.297 -32.75 -12.172 1 96.62 144 MET B CA 1
ATOM 2372 C C . MET B 1 144 ? -9 -33.281 -12.766 1 96.62 144 MET B C 1
ATOM 2374 O O . MET B 1 144 ? -8.078 -32.531 -13.039 1 96.62 144 MET B O 1
ATOM 2378 N N . ARG B 1 145 ? -8.992 -34.562 -13.016 1 95.88 145 ARG B N 1
ATOM 2379 C CA . ARG B 1 145 ? -7.816 -35.188 -13.602 1 95.88 145 ARG B CA 1
ATOM 2380 C C . ARG B 1 145 ? -7.594 -34.719 -15.031 1 95.88 145 ARG B C 1
ATOM 2382 O O . ARG B 1 145 ? -6.457 -34.469 -15.438 1 95.88 145 ARG B O 1
ATOM 2389 N N . ARG B 1 146 ? -8.664 -34.656 -15.727 1 95.44 146 ARG B N 1
ATOM 2390 C CA . ARG B 1 146 ? -8.578 -34.188 -17.109 1 95.44 146 ARG B CA 1
ATOM 2391 C C . ARG B 1 146 ? -8.094 -32.75 -17.141 1 95.44 146 ARG B C 1
ATOM 2393 O O . ARG B 1 146 ? -7.281 -32.375 -18 1 95.44 146 ARG B O 1
ATOM 2400 N N . ALA B 1 147 ? -8.555 -31.938 -16.234 1 94.56 147 ALA B N 1
ATOM 2401 C CA . ALA B 1 147 ? -8.141 -30.547 -16.156 1 94.56 147 ALA B CA 1
ATOM 2402 C C . ALA B 1 147 ? -6.652 -30.422 -15.867 1 94.56 147 ALA B C 1
ATOM 2404 O O . ALA B 1 147 ? -5.969 -29.562 -16.422 1 94.56 147 ALA B O 1
ATOM 2405 N N . ASP B 1 148 ? -6.172 -31.234 -14.969 1 94.56 148 ASP B N 1
ATOM 2406 C CA . ASP B 1 148 ? -4.75 -31.25 -14.648 1 94.56 148 ASP B CA 1
ATOM 2407 C C . ASP B 1 148 ? -3.91 -31.594 -15.875 1 94.56 148 ASP B C 1
ATOM 2409 O O . ASP B 1 148 ? -2.859 -31 -16.109 1 94.56 148 ASP B O 1
ATOM 2413 N N . LYS B 1 149 ? -4.355 -32.5 -16.719 1 92.44 149 LYS B N 1
ATOM 2414 C CA . LYS B 1 149 ? -3.648 -32.938 -17.922 1 92.44 149 LYS B CA 1
ATOM 2415 C C . LYS B 1 149 ? -3.658 -31.875 -19 1 92.44 149 LYS B C 1
ATOM 2417 O O . LYS B 1 149 ? -2.648 -31.641 -19.672 1 92.44 149 LYS B O 1
ATOM 2422 N N . ASN B 1 150 ? -4.758 -31.156 -19.156 1 87.88 150 ASN B N 1
ATOM 2423 C CA . ASN B 1 150 ? -4.91 -30.125 -20.172 1 87.88 150 ASN B CA 1
ATOM 2424 C C . ASN B 1 150 ? -4.047 -28.891 -19.859 1 87.88 150 ASN B C 1
ATOM 2426 O O . ASN B 1 150 ? -3.592 -28.203 -20.766 1 87.88 150 ASN B O 1
ATOM 2430 N N . GLN B 1 151 ? -3.885 -28.531 -18.656 1 80.69 151 GLN B N 1
ATOM 2431 C CA . GLN B 1 151 ? -3.059 -27.391 -18.281 1 80.69 151 GLN B CA 1
ATOM 2432 C C . GLN B 1 151 ? -1.584 -27.656 -18.562 1 80.69 151 GLN B C 1
ATOM 2434 O O . GLN B 1 151 ? -0.855 -26.75 -18.984 1 80.69 151 GLN B O 1
ATOM 2439 N N . LYS B 1 152 ? -0.999 -28.812 -18.281 1 66.62 152 LYS B N 1
ATOM 2440 C CA . LYS B 1 152 ? 0.394 -29.188 -18.531 1 66.62 152 LYS B CA 1
ATOM 2441 C C . LYS B 1 152 ? 0.74 -29.062 -20.016 1 66.62 152 LYS B C 1
ATOM 2443 O O . LYS B 1 152 ? 1.828 -28.609 -20.359 1 66.62 152 LYS B O 1
ATOM 2448 N N . THR B 1 153 ? -0.219 -29.547 -20.859 1 57.84 153 THR B N 1
ATOM 2449 C CA . THR B 1 153 ? 0.019 -29.578 -22.297 1 57.84 153 THR B CA 1
ATOM 2450 C C . THR B 1 153 ? 0.016 -28.172 -22.875 1 57.84 153 THR B C 1
ATOM 2452 O O . THR B 1 153 ? 0.596 -27.922 -23.938 1 57.84 153 THR B O 1
ATOM 2455 N N . GLY B 1 154 ? -0.565 -27.219 -22.344 1 47.94 154 GLY B N 1
ATOM 2456 C CA . GLY B 1 154 ? -0.576 -25.859 -22.844 1 47.94 154 GLY B CA 1
ATOM 2457 C C . GLY B 1 154 ? 0.67 -25.078 -22.469 1 47.94 154 GLY B C 1
ATOM 2458 O O . GLY B 1 154 ? 0.845 -23.922 -22.891 1 47.94 154 GLY B O 1
ATOM 2459 N N . GLU B 1 155 ? 1.375 -25.359 -21.469 1 42.34 155 GLU B N 1
ATOM 2460 C CA . GLU B 1 155 ? 2.709 -24.812 -21.25 1 42.34 155 GLU B CA 1
ATOM 2461 C C . GLU B 1 155 ? 3.719 -25.391 -22.234 1 42.34 155 GLU B C 1
ATOM 2463 O O . GLU B 1 155 ? 4.895 -25.016 -22.219 1 42.34 155 GLU B O 1
ATOM 2468 N N . GLU B 1 156 ? 3.402 -26.422 -23.031 1 32.62 156 GLU B N 1
ATOM 2469 C CA . GLU B 1 156 ? 4.367 -26.703 -24.094 1 32.62 156 GLU B CA 1
ATOM 2470 C C . GLU B 1 156 ? 4.211 -25.719 -25.25 1 32.62 156 GLU B C 1
ATOM 2472 O O . GLU B 1 156 ? 3.092 -25.344 -25.609 1 32.62 156 GLU B O 1
#

Nearest PDB structures (foldseek):
  6n2l-assembly1_A-2  TM=7.723E-01  e=3.438E-05  Burkholderia ambifaria MC40-6
  5lvt-assembly2_B  TM=7.460E-01  e=6.949E-05  Lactococcus lactis subsp. lactis Il1403
  4qju-assembly1_B  TM=7.250E-01  e=4.737E-04  Staphylococcus aureus subsp. aureus Mu50
  3rhi-assembly1_B  TM=7.510E-01  e=1.088E-03  Bacillus anthracis str. Sterne
  1hue-assembly1_B  TM=7.492E-01  e=4.740E-03  Geobacillus stearothermophilus

Solvent-accessible surface area (backbone atoms only — not comparable to full-atom values): 16924 Å² total; per-residue (Å²): 115,36,28,39,24,38,76,42,79,43,80,39,59,84,79,76,50,83,42,72,30,22,29,55,39,70,40,64,92,52,62,90,78,37,40,37,54,69,59,49,24,52,54,47,22,71,72,71,72,50,58,50,71,58,47,44,55,54,53,61,46,43,20,59,53,50,49,57,46,41,36,46,33,34,36,40,32,42,65,62,38,27,34,42,40,70,40,59,40,46,65,77,29,86,44,65,61,70,68,38,44,91,57,38,41,54,71,46,58,45,51,47,57,24,68,67,46,47,54,56,50,47,67,44,54,40,36,68,58,50,52,80,78,77,45,56,76,94,72,57,46,72,63,42,51,51,44,42,54,56,56,63,60,65,76,101,114,36,29,38,24,40,76,43,79,45,80,37,61,82,78,76,48,82,41,69,28,21,29,55,38,70,40,64,89,55,61,88,77,37,40,36,53,68,58,49,24,51,54,46,22,73,72,70,70,48,58,51,70,58,47,44,54,53,52,60,45,42,21,58,54,50,48,57,45,41,36,48,33,34,36,40,32,42,64,62,37,27,33,42,39,71,40,59,42,46,65,78,30,86,45,66,59,70,68,38,45,91,57,38,42,54,71,46,58,42,51,46,57,22,68,69,46,48,55,57,50,48,68,43,54,40,38,68,57,49,51,81,77,78,44,56,76,94,73,58,46,72,64,43,53,51,44,42,53,55,56,62,60,64,76,102

Foldseek 3Di:
DAWEWEKDWDFDCPVVDGDIDIDIGTDDPDPPPHQDLQNVLVVVCVVPVDDSVVSSVVVVCVVVVQVVQQVVQHKDADPQFWIKGWDKDFDDDPDPVVPDPVRMDIDDIDIDGDPVNVVVVVPHYHDYDQCPVPPDPVPQDPVSVVVSVVRVVVVD/DAWEWEKDWDFDCPVVDGDIDIDIGTDDPDDPPHQDLQNVLVVVCVVPVDDSVVSSVVVVCVVVVQVVQQVVQHKDADPQFWIKGWDKDFDDDPDPVVPDPVRMDIDDIDIDGDPVNVVVVVPHYHDYDQCPVPPDPVPQDPVSVVVSVVRVVVVD

Secondary structure (DSSP, 8-state):
--EEEEEEEEEE-TTSS-EEEEEEEE---S-TT-B-HHHHHHHHHHHH---HHHHHHHHHHHHHHHHHHHTTT--EEETTTEEEEEEEE---BSSGGG--GGG-EEEEEEEEE-HHHHHHHHTSPEEEPPGGGTS-GGG--HHHHHHHHHHHHTT-/--EEEEEEEEEE-TTSS-EEEEEEEE---S-TT-B-HHHHHHHHHHHH---HHHHHHHHHHHHHHHHHHHTTT--EEETTTEEEEEEEE---BSSGGG--GGG-EEEEEEEEE-HHHHHHHHTSPEEEPPGGGTS-GGG--HHHHHHHHHHHHTT-

Organism: Bacteroides stercoris (NCBI:txid46506)

InterPro domains:
  IPR010992 Integration host factor (IHF)-like DNA-binding domain superfamily [SSF47729] (36-122)
  IPR041607 HU domain fused to wHTH, Ig, or Glycine-rich motif [PF18291] (1-124)